Protein AF-A0A8D9P8H1-F1 (afdb_monomer_lite)

Radius of gyration: 20.65 Å; chains: 1; bounding box: 54×43×63 Å

Secondary structure (DSSP, 8-state):
-HHHHHHHHHHHHHHHHTTSTTTT--SS----TT-EEEEETTEEE----TT----EEEEEPSSSS--EEEEETTS-EEEE---SEEEEETTEEEEEETTTTEEEEEEEETTEEEEEEPPHHHHHHH-TTEEEEEGGGS-TTT-EEEE---SS-EEEEEE--SS---TTEEEE-SS-EEEE-SSTTEEEEEE-EEEEEEETT---SSS--EEEEE-

Foldseek 3Di:
DVVVVVVVVVVVVVVVVVCPVVPQDQPFDWQDQQQKWAADPFFIDSDDDPPDQGIWGWHQDPDDQRFIWTAGSVRHTQDTPSANTWGHDPRWIWGAHLFQLWIWTWTADPSDIDIDTDDPVRVCVSVVQEAEDEQVQQDPVPLEDEAEADDQKHKYRYHYPDPATQRQWAKDFDFWDWDDHPRRRIIITRGFGKIWTWRVPDDDPNTHIHIYRYD

pLDDT: mean 89.42, std 14.29, range [38.66, 98.5]

Sequence (215 aa):
MKKIFFSLLILFAVALTSSASELLNIPYKNIKEEDKIKLNNDVWTNKISRRDSDYFVKIVSDGTGSYSEFYNSDGTFAFTTGCQYEFLYKGDLIGYSNQDLKFYDFTYADGLLNRRELSVDEIASMFPDFKIIKISEFSTNTNSLKVKKEGHNFKIILLNDTDRNFYHYSFSSGNGKFENYPLTGLINITKKGMFQFSHFGDNTKNNPWFILLVR

Structure (mmCIF, N/CA/C/O backbone):
data_AF-A0A8D9P8H1-F1
#
_entry.id   AF-A0A8D9P8H1-F1
#
loop_
_atom_site.group_PDB
_atom_site.id
_atom_site.type_symbol
_atom_site.label_atom_id
_atom_site.label_alt_id
_atom_site.label_comp_id
_atom_site.label_asym_id
_atom_site.label_entity_id
_atom_site.label_seq_id
_atom_site.pdbx_PDB_ins_code
_atom_site.Cartn_x
_atom_site.Cartn_y
_atom_site.Cartn_z
_atom_site.occupancy
_atom_site.B_iso_or_equiv
_atom_site.auth_seq_id
_atom_site.auth_comp_id
_atom_site.auth_asym_id
_atom_site.auth_atom_id
_atom_site.pdbx_PDB_model_num
ATOM 1 N N . MET A 1 1 ? 30.641 -26.634 37.258 1.00 51.75 1 MET A N 1
ATOM 2 C CA . MET A 1 1 ? 29.257 -26.642 36.725 1.00 51.75 1 MET A CA 1
ATOM 3 C C . MET A 1 1 ? 28.599 -25.258 36.672 1.00 51.75 1 MET A C 1
ATOM 5 O O . MET A 1 1 ? 28.064 -24.927 35.627 1.00 51.75 1 MET A O 1
ATOM 9 N N . LYS A 1 2 ? 28.691 -24.399 37.706 1.00 51.22 2 LYS A N 1
ATOM 10 C CA . LYS A 1 2 ? 28.077 -23.046 37.686 1.00 51.22 2 LYS A CA 1
ATOM 11 C C . LYS A 1 2 ? 28.567 -22.109 36.560 1.00 51.22 2 LYS A C 1
ATOM 13 O O . LYS A 1 2 ? 27.780 -21.325 36.048 1.00 51.22 2 LYS A O 1
ATOM 18 N N . LYS A 1 3 ? 29.838 -22.213 36.143 1.00 51.41 3 LYS A N 1
ATOM 19 C CA . LYS A 1 3 ? 30.418 -21.356 35.087 1.00 51.41 3 LYS A CA 1
ATOM 20 C C . LYS A 1 3 ? 29.913 -21.681 33.671 1.00 51.4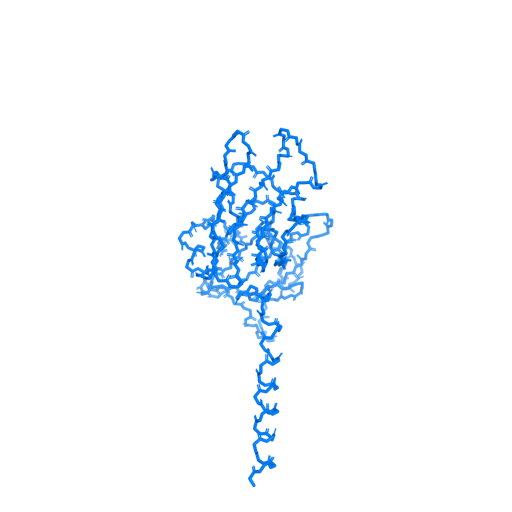1 3 LYS A C 1
ATOM 22 O O . LYS A 1 3 ? 29.784 -20.769 32.874 1.00 51.41 3 LYS A O 1
ATOM 27 N N . ILE A 1 4 ? 29.584 -22.948 33.395 1.00 60.22 4 ILE A N 1
ATOM 28 C CA . ILE A 1 4 ? 29.060 -23.396 32.087 1.00 60.22 4 ILE A CA 1
ATOM 29 C C . ILE A 1 4 ? 27.585 -22.997 31.931 1.00 60.22 4 ILE A C 1
ATOM 31 O O . ILE A 1 4 ? 27.136 -22.642 30.847 1.00 60.22 4 ILE A O 1
ATOM 35 N N . PHE A 1 5 ? 26.834 -23.002 33.035 1.00 55.72 5 PHE A N 1
ATOM 36 C CA . PHE A 1 5 ? 25.427 -22.604 33.034 1.00 55.72 5 PHE A CA 1
ATOM 37 C C . PHE A 1 5 ? 25.253 -21.102 32.753 1.00 55.72 5 PHE A C 1
ATOM 39 O O . PHE A 1 5 ? 24.354 -20.708 32.018 1.00 55.72 5 PHE A O 1
ATOM 46 N N . PHE A 1 6 ? 26.155 -20.265 33.282 1.00 54.69 6 PHE A N 1
ATOM 47 C CA . PHE A 1 6 ? 26.141 -18.821 33.030 1.00 54.69 6 PHE A CA 1
ATOM 48 C C . PHE A 1 6 ? 26.516 -18.463 31.587 1.00 54.69 6 PHE A C 1
ATOM 50 O O . PHE A 1 6 ? 25.912 -17.562 31.012 1.00 54.69 6 PHE A O 1
ATOM 57 N N . SER A 1 7 ? 27.461 -19.182 30.972 1.00 56.06 7 SER A N 1
ATOM 58 C CA . SER A 1 7 ? 27.815 -18.958 29.567 1.00 56.06 7 SER A CA 1
ATOM 59 C C . SER A 1 7 ? 26.716 -19.412 28.598 1.00 56.06 7 SER A C 1
ATOM 61 O O . SER A 1 7 ? 26.487 -18.730 27.602 1.00 56.06 7 SER A O 1
ATOM 63 N N . LEU A 1 8 ? 25.974 -20.486 28.908 1.00 57.12 8 LEU A N 1
ATOM 64 C CA . LEU A 1 8 ? 24.787 -20.876 28.131 1.00 57.12 8 LEU A CA 1
ATOM 65 C C . LEU A 1 8 ? 23.648 -19.847 28.231 1.00 57.12 8 LEU A C 1
ATOM 67 O O . LEU A 1 8 ? 22.990 -19.573 27.230 1.00 57.12 8 LEU A O 1
ATOM 71 N N . LEU A 1 9 ? 23.441 -19.248 29.409 1.00 56.94 9 LEU A N 1
ATOM 72 C CA . LEU A 1 9 ? 22.402 -18.232 29.619 1.00 56.94 9 LEU A CA 1
ATOM 73 C C . LEU A 1 9 ? 22.678 -16.947 28.815 1.00 56.94 9 LEU A C 1
ATOM 75 O O . LEU A 1 9 ? 21.756 -16.347 28.268 1.00 56.94 9 LEU A O 1
ATOM 79 N N . ILE A 1 10 ? 23.950 -16.550 28.703 1.00 59.09 10 ILE A N 1
ATOM 80 C CA . ILE A 1 10 ? 24.364 -15.374 27.924 1.00 59.09 10 ILE A CA 1
ATOM 81 C C . ILE A 1 10 ? 24.215 -15.637 26.419 1.00 59.09 10 ILE A C 1
ATOM 83 O O . ILE A 1 10 ? 23.704 -14.778 25.707 1.00 59.09 10 ILE A O 1
ATOM 87 N N . LEU A 1 11 ? 24.570 -16.831 25.927 1.00 54.00 11 LEU A N 1
ATOM 88 C CA . LEU A 1 11 ? 24.353 -17.199 24.519 1.00 54.00 11 LEU A CA 1
ATOM 89 C C . LEU A 1 11 ? 22.863 -17.217 24.136 1.00 54.00 11 LEU A C 1
ATOM 91 O O . LEU A 1 11 ? 22.512 -16.768 23.046 1.00 54.00 11 LEU A O 1
ATOM 95 N N . PHE A 1 12 ? 21.981 -17.658 25.040 1.00 52.44 12 PHE A N 1
ATOM 96 C CA . PHE A 1 12 ? 20.530 -17.602 24.825 1.00 52.44 12 PHE A CA 1
ATOM 97 C C . PHE A 1 12 ? 19.992 -16.162 24.819 1.00 52.44 12 PHE A C 1
ATOM 99 O O . PHE A 1 12 ? 19.113 -15.835 24.026 1.00 52.44 12 PHE A O 1
ATOM 106 N N . ALA A 1 13 ? 20.540 -15.281 25.663 1.00 53.75 13 ALA A N 1
ATOM 107 C CA . ALA A 1 13 ? 20.158 -13.871 25.693 1.00 53.75 13 ALA A CA 1
ATOM 108 C C . ALA A 1 13 ? 20.580 -13.124 24.415 1.00 53.75 13 ALA A C 1
ATOM 110 O O . ALA A 1 13 ? 19.810 -12.318 23.900 1.00 53.75 13 ALA A O 1
ATOM 111 N N . VAL A 1 14 ? 21.758 -13.429 23.858 1.00 51.12 14 VAL A N 1
ATOM 112 C CA . VAL A 1 14 ? 22.229 -12.813 22.604 1.00 51.12 14 VAL A CA 1
ATOM 113 C C . VAL A 1 14 ? 21.415 -13.307 21.397 1.00 51.12 14 VAL A C 1
ATOM 115 O O . VAL A 1 14 ? 21.076 -12.502 20.530 1.00 51.12 14 VAL A O 1
ATOM 118 N N . ALA A 1 15 ? 20.996 -14.578 21.380 1.00 47.75 15 ALA A N 1
ATOM 119 C CA . ALA A 1 15 ? 20.121 -15.121 20.333 1.00 47.75 15 ALA A CA 1
ATOM 120 C C . ALA A 1 15 ? 18.699 -14.520 20.336 1.00 47.75 15 ALA A C 1
ATOM 122 O O . ALA A 1 15 ? 18.064 -14.454 19.289 1.00 47.75 15 ALA A O 1
ATOM 123 N N . LEU A 1 16 ? 18.202 -14.042 21.484 1.00 45.47 16 LEU A N 1
ATOM 124 C CA . LEU A 1 16 ? 16.895 -13.374 21.583 1.00 45.47 16 LEU A CA 1
ATOM 125 C C . LEU A 1 16 ? 16.940 -11.892 21.174 1.00 45.47 16 LEU A C 1
ATOM 127 O O . LEU A 1 16 ? 15.913 -11.323 20.809 1.00 45.47 16 LEU A O 1
ATOM 131 N N . THR A 1 17 ? 18.113 -11.250 21.215 1.00 46.38 17 THR A N 1
ATOM 132 C CA . THR A 1 17 ? 18.247 -9.831 20.837 1.00 46.38 17 THR A CA 1
ATOM 133 C C . THR A 1 17 ? 18.323 -9.585 19.330 1.00 46.38 17 THR A C 1
ATOM 135 O O . THR A 1 17 ? 18.023 -8.474 18.896 1.00 46.38 17 THR A O 1
ATOM 138 N N . SER A 1 18 ? 18.653 -10.594 18.512 1.00 38.66 18 SER A N 1
ATOM 139 C CA . SER A 1 18 ? 18.679 -10.433 17.049 1.00 38.66 18 SER A CA 1
ATOM 140 C C . SER A 1 18 ? 17.287 -10.451 16.408 1.00 38.66 18 SER A C 1
ATOM 142 O O . SER A 1 18 ? 17.150 -10.036 15.265 1.00 38.66 18 SER A O 1
ATOM 144 N N . SER A 1 19 ? 16.250 -10.880 17.135 1.00 49.03 19 SER A N 1
ATOM 145 C CA . SER A 1 19 ? 14.866 -10.960 16.638 1.00 49.03 19 SER A CA 1
ATOM 146 C C . SER A 1 19 ? 14.060 -9.670 16.857 1.00 49.03 19 SER A C 1
ATOM 148 O O . SER A 1 19 ? 12.937 -9.548 16.375 1.00 49.03 19 SER A O 1
ATOM 150 N N . ALA A 1 20 ? 14.598 -8.694 17.600 1.00 43.06 20 ALA A N 1
ATOM 151 C CA . ALA A 1 20 ? 13.874 -7.466 17.933 1.00 43.06 20 ALA A CA 1
ATOM 152 C C . ALA A 1 20 ? 13.783 -6.478 16.754 1.00 43.06 20 ALA A C 1
ATOM 154 O O . ALA A 1 20 ? 12.804 -5.742 16.658 1.00 43.06 20 ALA A O 1
ATOM 155 N N . SER A 1 21 ? 14.756 -6.475 15.832 1.00 44.31 21 SER A N 1
ATOM 156 C CA . SER A 1 21 ? 14.716 -5.621 14.631 1.00 44.31 21 SER A CA 1
ATOM 157 C C . SER A 1 21 ? 13.806 -6.166 13.522 1.00 44.31 21 SER A C 1
ATOM 159 O O . SER A 1 21 ? 13.500 -5.441 12.578 1.00 44.31 21 SER A O 1
ATOM 161 N N . GLU A 1 22 ? 13.340 -7.413 13.635 1.00 48.69 22 GLU A N 1
ATOM 162 C CA . GLU A 1 22 ? 12.425 -8.041 12.671 1.00 48.69 22 GLU A CA 1
ATOM 163 C C . GLU A 1 22 ? 10.946 -7.743 12.961 1.00 48.69 22 GLU A C 1
ATOM 165 O O . GLU A 1 22 ? 10.092 -7.959 12.103 1.00 48.69 22 GLU A O 1
ATOM 170 N N . LEU A 1 23 ? 10.620 -7.210 14.146 1.00 50.09 23 LEU A N 1
ATOM 171 C CA . LEU A 1 23 ? 9.233 -7.042 14.602 1.00 50.09 23 LEU A CA 1
ATOM 172 C C . LEU A 1 23 ? 8.409 -6.057 13.753 1.00 50.09 23 LEU A C 1
ATOM 174 O O . LEU A 1 23 ? 7.187 -6.205 13.662 1.00 50.09 23 LEU A O 1
ATOM 178 N N . LEU A 1 24 ? 9.074 -5.100 13.096 1.00 61.72 24 LEU A N 1
ATOM 179 C CA . LEU A 1 24 ? 8.444 -4.055 12.279 1.00 61.72 24 LEU A CA 1
ATOM 180 C C . LEU A 1 24 ? 8.794 -4.104 10.797 1.00 61.72 24 LEU A C 1
ATOM 182 O O . LEU A 1 24 ? 8.559 -3.140 10.068 1.00 61.72 24 LEU A O 1
ATOM 186 N N . ASN A 1 25 ? 9.288 -5.245 10.326 1.00 65.06 25 ASN A N 1
ATOM 187 C CA . ASN A 1 25 ? 9.421 -5.457 8.898 1.00 65.06 25 ASN A CA 1
ATOM 188 C C . ASN A 1 25 ? 8.143 -6.075 8.339 1.00 65.06 25 ASN A C 1
ATOM 190 O O . ASN A 1 25 ? 7.619 -7.076 8.829 1.00 65.06 25 ASN A O 1
ATOM 194 N N . ILE A 1 26 ? 7.652 -5.459 7.271 1.00 78.56 26 ILE A N 1
ATOM 195 C CA . ILE A 1 26 ? 6.802 -6.150 6.309 1.00 78.56 26 ILE A CA 1
ATOM 196 C C . ILE A 1 26 ? 7.627 -7.338 5.793 1.00 78.56 26 ILE A C 1
ATOM 198 O O . ILE A 1 26 ? 8.830 -7.173 5.578 1.00 78.56 26 ILE A O 1
ATOM 202 N N . PRO A 1 27 ? 7.034 -8.532 5.609 1.00 82.31 27 PRO A N 1
ATOM 203 C CA . PRO A 1 27 ? 7.777 -9.736 5.214 1.00 82.31 27 PRO A CA 1
ATOM 204 C C . PRO A 1 27 ? 8.488 -9.609 3.857 1.00 82.31 27 PRO A C 1
ATOM 206 O O . PRO A 1 27 ? 9.293 -10.464 3.493 1.00 82.31 27 PRO A O 1
ATOM 209 N N . TYR A 1 28 ? 8.209 -8.539 3.114 1.00 87.50 28 TYR A N 1
ATOM 210 C CA . TYR A 1 28 ? 8.757 -8.267 1.801 1.00 87.50 28 TYR A CA 1
ATOM 211 C C . TYR A 1 28 ? 9.730 -7.098 1.849 1.00 87.50 28 TYR A C 1
ATOM 213 O O . TYR A 1 28 ? 9.500 -6.087 2.510 1.00 87.50 28 TYR A O 1
ATOM 221 N N . LYS A 1 29 ? 10.849 -7.244 1.140 1.00 90.56 29 LYS A N 1
ATOM 222 C CA . LYS A 1 29 ? 11.861 -6.196 1.037 1.00 90.56 29 LYS A CA 1
ATOM 223 C C . LYS A 1 29 ? 11.395 -5.144 0.029 1.00 90.56 29 LYS A C 1
ATOM 225 O O . LYS A 1 29 ? 11.198 -5.476 -1.136 1.00 90.56 29 LYS A O 1
ATOM 230 N N . ASN A 1 30 ? 11.295 -3.894 0.481 1.00 93.25 30 ASN A N 1
ATOM 231 C CA . ASN A 1 30 ? 11.013 -2.749 -0.385 1.00 93.25 30 ASN A CA 1
ATOM 232 C C . ASN A 1 30 ? 12.073 -2.611 -1.490 1.00 93.25 30 ASN A C 1
ATOM 234 O O . ASN A 1 30 ? 13.267 -2.745 -1.202 1.00 93.25 30 ASN A O 1
ATOM 238 N N . ILE A 1 31 ? 11.634 -2.265 -2.697 1.00 95.50 31 ILE A N 1
ATOM 239 C CA . ILE A 1 31 ? 12.468 -1.709 -3.763 1.00 95.50 31 ILE A CA 1
ATOM 240 C C . ILE A 1 31 ? 12.704 -0.239 -3.409 1.00 95.50 31 ILE A C 1
ATOM 242 O O . ILE A 1 31 ? 11.769 0.562 -3.354 1.00 95.50 31 ILE A O 1
ATOM 246 N N . LYS A 1 32 ? 13.944 0.110 -3.083 1.00 93.88 32 LYS A N 1
ATOM 247 C CA . LYS A 1 32 ? 14.325 1.447 -2.617 1.00 93.88 32 LYS A CA 1
ATOM 248 C C . LYS A 1 32 ? 14.684 2.373 -3.778 1.00 93.88 32 LYS A C 1
ATOM 250 O O . LYS A 1 32 ? 14.773 1.947 -4.922 1.00 93.88 32 LYS A O 1
ATOM 255 N N . GLU A 1 33 ? 14.889 3.642 -3.450 1.00 95.12 33 GLU A N 1
ATOM 256 C CA . GLU A 1 33 ? 15.523 4.609 -4.348 1.00 95.12 33 GLU A CA 1
ATOM 257 C C . GLU A 1 33 ? 16.806 4.026 -4.950 1.00 95.12 33 GLU A C 1
ATOM 259 O O . GLU A 1 33 ? 17.577 3.388 -4.229 1.00 95.12 33 GLU A O 1
ATOM 264 N N . GLU A 1 34 ? 17.000 4.212 -6.256 1.00 96.00 34 GLU A N 1
ATOM 265 C CA . GLU A 1 34 ? 18.121 3.695 -7.055 1.00 96.00 34 GLU A CA 1
ATOM 266 C C . GLU A 1 34 ? 18.226 2.157 -7.148 1.00 96.00 34 GLU A C 1
ATOM 268 O O . GLU A 1 34 ? 19.103 1.641 -7.856 1.00 96.00 34 GLU A O 1
ATOM 273 N N . ASP A 1 35 ? 17.334 1.393 -6.497 1.00 97.19 35 ASP A N 1
ATOM 274 C CA . ASP A 1 35 ? 17.286 -0.054 -6.691 1.00 97.19 35 ASP A CA 1
ATOM 275 C C . ASP A 1 35 ? 16.891 -0.370 -8.135 1.00 97.19 35 ASP A C 1
ATOM 277 O O . ASP A 1 35 ? 16.097 0.315 -8.787 1.00 97.19 35 ASP A O 1
ATOM 281 N N . LYS A 1 36 ? 17.454 -1.472 -8.624 1.00 97.25 36 LYS A N 1
ATOM 282 C CA . LYS A 1 36 ? 17.280 -1.915 -9.997 1.00 97.25 36 LYS A CA 1
ATOM 283 C C . LYS A 1 36 ? 16.398 -3.156 -10.053 1.00 97.25 36 LYS A C 1
ATOM 285 O O . LYS A 1 36 ? 16.590 -4.096 -9.275 1.00 97.25 36 LYS A O 1
ATOM 290 N N . ILE A 1 37 ? 15.484 -3.189 -11.015 1.00 97.31 37 ILE A N 1
ATOM 291 C CA . ILE A 1 37 ? 14.659 -4.359 -11.335 1.00 97.31 37 ILE A CA 1
ATOM 292 C C . ILE A 1 37 ? 14.667 -4.619 -12.835 1.00 97.31 37 ILE A C 1
ATOM 294 O O . ILE A 1 37 ? 14.913 -3.720 -13.625 1.00 97.31 37 ILE A O 1
ATOM 298 N N . LYS A 1 38 ? 14.394 -5.848 -13.247 1.00 96.06 38 LYS A N 1
ATOM 299 C CA . LYS A 1 38 ? 14.196 -6.198 -14.652 1.00 96.06 38 LYS A CA 1
ATOM 300 C C . LYS A 1 38 ? 13.092 -7.230 -14.789 1.00 96.06 38 LYS A C 1
ATOM 302 O O . LYS A 1 38 ? 12.832 -7.981 -13.846 1.00 96.06 38 LYS A O 1
ATOM 307 N N . LEU A 1 39 ? 12.497 -7.283 -15.971 1.00 94.81 39 LEU A N 1
ATOM 308 C CA . LEU A 1 39 ? 11.557 -8.322 -16.361 1.00 94.81 39 LEU A CA 1
ATOM 309 C C . LEU A 1 39 ? 12.293 -9.354 -17.222 1.00 94.81 39 LEU A C 1
ATOM 311 O O . LEU A 1 39 ? 13.029 -8.993 -18.134 1.00 94.81 39 LEU A O 1
ATOM 315 N N . ASN A 1 40 ? 12.138 -10.641 -16.923 1.00 91.44 40 ASN A N 1
ATOM 316 C CA . ASN A 1 40 ? 12.727 -11.724 -17.706 1.00 91.44 40 ASN A CA 1
ATOM 317 C C . ASN A 1 40 ? 11.687 -12.826 -17.909 1.00 91.44 40 ASN A C 1
ATOM 319 O O . ASN A 1 40 ? 11.354 -13.510 -16.945 1.00 91.44 40 ASN A O 1
ATOM 323 N N . ASN A 1 41 ? 11.202 -13.001 -19.142 1.00 89.69 41 ASN A N 1
ATOM 324 C CA . ASN A 1 41 ? 10.118 -13.936 -19.477 1.00 89.69 41 ASN A CA 1
ATOM 325 C C . ASN A 1 41 ? 8.918 -13.783 -18.526 1.00 89.69 41 ASN A C 1
ATOM 327 O O . ASN A 1 41 ? 8.548 -14.733 -17.841 1.00 89.69 41 ASN A O 1
ATOM 331 N N . ASP A 1 42 ? 8.394 -12.559 -18.426 1.00 90.38 42 ASP A N 1
ATOM 332 C CA . ASP A 1 42 ? 7.275 -12.180 -17.549 1.00 90.38 42 ASP A CA 1
ATOM 333 C C . ASP A 1 42 ? 7.523 -12.355 -16.040 1.00 90.38 42 ASP A C 1
ATOM 335 O O . ASP A 1 42 ? 6.601 -12.259 -15.237 1.00 90.38 42 ASP A O 1
ATOM 339 N N . VAL A 1 43 ? 8.779 -12.557 -15.628 1.00 95.31 43 VAL A N 1
ATOM 340 C CA . VAL A 1 43 ? 9.171 -12.655 -14.217 1.00 95.31 43 VAL A CA 1
ATOM 341 C C . VAL A 1 43 ? 9.999 -11.442 -13.814 1.00 95.31 43 VAL A C 1
ATOM 343 O O . VAL A 1 43 ? 11.118 -11.238 -14.296 1.00 95.31 43 VAL A O 1
ATOM 346 N N . TRP A 1 44 ? 9.482 -10.655 -12.876 1.00 97.00 44 TRP A N 1
ATOM 347 C CA . TRP A 1 44 ? 10.199 -9.555 -12.250 1.00 97.00 44 TRP A CA 1
ATOM 348 C C . TRP A 1 44 ? 11.302 -10.061 -11.321 1.00 97.00 44 TRP A C 1
ATOM 350 O O . TRP A 1 44 ? 11.123 -10.961 -10.494 1.00 97.00 44 TRP A O 1
ATOM 360 N N . THR A 1 45 ? 12.480 -9.450 -11.421 1.00 95.88 45 THR A N 1
ATOM 361 C CA . THR A 1 45 ? 13.626 -9.778 -10.575 1.00 95.88 45 THR A CA 1
ATOM 362 C C . THR A 1 45 ? 14.508 -8.566 -10.306 1.00 95.88 45 THR A C 1
ATOM 364 O O . THR A 1 45 ? 14.654 -7.682 -11.139 1.00 95.88 45 THR A O 1
ATOM 367 N N . ASN A 1 46 ? 15.164 -8.554 -9.149 1.00 94.81 46 ASN A N 1
ATOM 368 C CA . ASN A 1 46 ? 16.230 -7.608 -8.807 1.00 94.81 46 ASN A CA 1
ATOM 369 C C . ASN A 1 46 ? 17.635 -8.218 -8.983 1.00 94.81 46 ASN A C 1
ATOM 371 O O . ASN A 1 46 ? 18.640 -7.635 -8.578 1.00 94.81 46 ASN A O 1
ATOM 375 N N . LYS A 1 47 ? 17.728 -9.421 -9.567 1.00 93.75 47 LYS A N 1
ATOM 376 C CA . LYS A 1 47 ? 19.003 -10.077 -9.872 1.00 93.75 47 LYS A CA 1
ATOM 377 C C . LYS A 1 47 ? 19.559 -9.532 -11.181 1.00 93.75 47 LYS A C 1
ATOM 379 O O . LYS A 1 47 ? 19.228 -10.031 -12.256 1.00 93.75 47 LYS A O 1
ATOM 384 N N . ILE A 1 48 ? 20.411 -8.520 -11.069 1.00 92.44 48 ILE A N 1
ATOM 385 C CA . ILE A 1 48 ? 20.969 -7.806 -12.218 1.00 92.44 48 ILE A CA 1
ATOM 386 C C . ILE A 1 48 ? 22.479 -8.025 -12.287 1.00 92.44 48 ILE A C 1
ATOM 388 O O . ILE A 1 48 ? 23.217 -7.800 -11.328 1.00 92.44 48 ILE A O 1
ATOM 392 N N . SER A 1 49 ? 22.931 -8.510 -13.439 1.00 90.69 49 SER A N 1
ATOM 393 C CA . SER A 1 49 ? 24.337 -8.688 -13.784 1.00 90.69 49 SER A CA 1
ATOM 394 C C . SER A 1 49 ? 24.939 -7.372 -14.265 1.00 90.69 49 SER A C 1
ATOM 396 O O . SER A 1 49 ? 24.261 -6.539 -14.855 1.00 90.69 49 SER A O 1
ATOM 398 N N . ARG A 1 50 ? 26.259 -7.212 -14.123 1.00 87.06 50 ARG A N 1
ATOM 399 C CA . ARG A 1 50 ? 26.989 -6.054 -14.675 1.00 87.06 50 ARG A CA 1
ATOM 400 C C . ARG A 1 50 ? 26.871 -5.911 -16.196 1.00 87.06 50 ARG A C 1
ATOM 402 O O . ARG A 1 50 ? 27.178 -4.846 -16.712 1.00 87.06 50 ARG A O 1
ATOM 409 N N . ARG A 1 51 ? 26.518 -6.989 -16.904 1.00 89.62 51 ARG A N 1
ATOM 410 C CA . ARG A 1 51 ? 26.354 -6.993 -18.367 1.00 89.62 51 ARG A CA 1
ATOM 411 C C . ARG A 1 51 ? 24.915 -6.742 -18.808 1.00 89.62 51 ARG A C 1
ATOM 413 O O . ARG A 1 51 ? 24.688 -6.617 -20.004 1.00 89.62 51 ARG A O 1
ATOM 420 N N . ASP A 1 52 ? 23.966 -6.731 -17.875 1.00 91.50 52 ASP A N 1
ATOM 421 C CA . ASP A 1 52 ? 22.577 -6.461 -18.214 1.00 91.50 52 ASP A CA 1
ATOM 422 C C . ASP A 1 52 ? 22.460 -4.984 -18.600 1.00 91.50 52 ASP A C 1
ATOM 424 O O . ASP A 1 52 ? 22.883 -4.108 -17.847 1.00 91.50 52 ASP A O 1
ATOM 428 N N . SER A 1 53 ? 21.896 -4.720 -19.774 1.00 89.62 53 SER A N 1
ATOM 429 C CA . SER A 1 53 ? 21.513 -3.378 -20.225 1.00 89.62 53 SER A CA 1
ATOM 430 C C . SER A 1 53 ? 20.003 -3.158 -20.159 1.00 89.62 53 SER A C 1
ATOM 432 O O . SER A 1 53 ? 19.558 -2.022 -20.241 1.00 89.62 53 SER A O 1
ATOM 434 N N . ASP A 1 54 ? 19.224 -4.226 -19.998 1.00 92.44 54 ASP A N 1
ATOM 435 C CA . ASP A 1 54 ? 17.767 -4.185 -19.912 1.00 92.44 54 ASP A CA 1
ATOM 436 C C . ASP A 1 54 ? 17.335 -4.314 -18.446 1.00 92.44 54 ASP A C 1
ATOM 438 O O . ASP A 1 54 ? 17.249 -5.409 -17.878 1.00 92.44 54 ASP A O 1
ATOM 442 N N . TYR A 1 55 ? 17.214 -3.163 -17.793 1.00 96.31 55 TYR A N 1
ATOM 443 C CA . TYR A 1 55 ? 16.723 -3.025 -16.430 1.00 96.31 55 TYR A CA 1
ATOM 444 C C . TYR A 1 55 ? 16.143 -1.629 -16.229 1.00 96.31 55 TYR A C 1
ATOM 446 O O . TYR A 1 55 ? 16.520 -0.672 -16.908 1.00 96.31 55 TYR A O 1
ATOM 454 N N . PHE A 1 56 ? 15.285 -1.523 -15.226 1.00 97.44 56 PHE A N 1
ATOM 455 C CA . PHE A 1 56 ? 14.730 -0.281 -14.733 1.00 97.44 56 PHE A CA 1
ATOM 456 C C . PHE A 1 56 ? 15.400 0.123 -13.424 1.00 97.44 56 PHE A C 1
ATOM 458 O O . PHE A 1 56 ? 15.739 -0.728 -12.597 1.00 97.44 56 PHE A O 1
ATOM 465 N N . VAL A 1 57 ? 15.567 1.424 -13.226 1.00 97.81 57 VAL A N 1
ATOM 466 C CA . VAL A 1 57 ? 16.028 2.044 -11.984 1.00 97.81 57 VAL A CA 1
ATOM 467 C C . VAL A 1 57 ? 14.847 2.765 -11.357 1.00 97.81 57 VAL A C 1
ATOM 469 O O . VAL A 1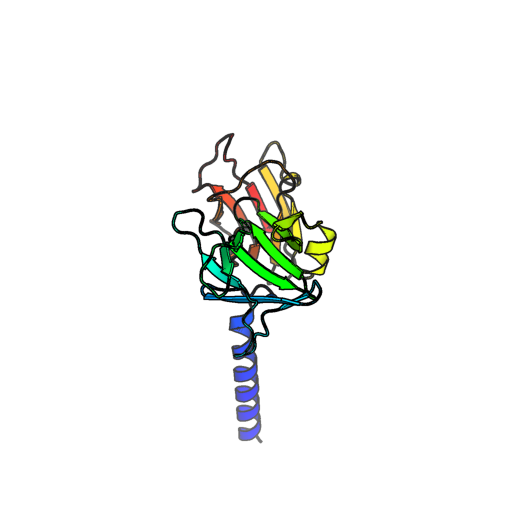 57 ? 14.195 3.564 -12.030 1.00 97.81 57 VAL A O 1
ATOM 472 N N . LYS A 1 58 ? 14.568 2.478 -10.085 1.00 97.75 58 LYS A N 1
ATOM 473 C CA . LYS A 1 58 ? 13.549 3.203 -9.330 1.00 97.75 58 LYS A CA 1
ATOM 474 C C . LYS A 1 58 ? 14.062 4.586 -8.937 1.00 97.75 58 LYS A C 1
ATOM 476 O O . LYS A 1 58 ? 15.149 4.694 -8.375 1.00 97.75 58 LYS A O 1
ATOM 481 N N . ILE A 1 59 ? 13.232 5.594 -9.162 1.00 96.75 59 ILE A N 1
ATOM 482 C CA . ILE A 1 59 ? 13.380 6.962 -8.673 1.00 96.75 59 ILE A CA 1
ATOM 483 C C . ILE A 1 59 ? 12.069 7.357 -7.990 1.00 96.75 59 ILE A C 1
ATOM 485 O O . ILE A 1 59 ? 10.986 7.038 -8.480 1.00 96.75 59 ILE A O 1
ATOM 489 N N . VAL A 1 60 ? 12.133 8.016 -6.843 1.00 94.25 60 VAL A N 1
ATOM 490 C CA . VAL A 1 60 ? 10.959 8.547 -6.148 1.00 94.25 60 VAL A CA 1
ATOM 491 C C . VAL A 1 60 ? 10.659 9.935 -6.699 1.00 94.25 60 VAL A C 1
ATOM 493 O O . VAL A 1 60 ? 11.511 10.817 -6.677 1.00 94.25 60 VAL A O 1
ATOM 496 N N . SER A 1 61 ? 9.426 10.127 -7.172 1.00 91.69 61 SER A N 1
ATOM 497 C CA . SER A 1 61 ? 8.954 11.384 -7.750 1.00 91.69 61 SER A CA 1
ATOM 498 C C . SER A 1 61 ? 9.166 12.556 -6.789 1.00 91.69 61 SER A C 1
ATOM 500 O O . SER A 1 61 ? 8.797 12.465 -5.608 1.00 91.69 61 SER A O 1
ATOM 502 N N . ASP A 1 62 ? 9.622 13.688 -7.313 1.00 82.94 62 ASP A N 1
ATOM 503 C CA . ASP A 1 62 ? 9.680 14.937 -6.560 1.00 82.94 62 ASP A CA 1
ATOM 504 C C . ASP A 1 62 ? 8.275 15.412 -6.132 1.00 82.94 62 ASP A C 1
ATOM 506 O O . ASP A 1 62 ? 7.272 15.224 -6.825 1.00 82.94 62 ASP A O 1
ATOM 510 N N . GLY A 1 63 ? 8.188 16.071 -4.973 1.00 76.75 63 GLY A N 1
ATOM 511 C CA . GLY A 1 63 ? 6.941 16.633 -4.442 1.00 76.75 63 GLY A CA 1
ATOM 512 C C . GLY A 1 63 ? 6.259 15.779 -3.367 1.00 76.75 63 GLY A C 1
ATOM 513 O O . GLY A 1 63 ? 6.845 14.873 -2.780 1.00 76.75 63 GLY A O 1
ATOM 514 N N . THR A 1 64 ? 5.005 16.111 -3.047 1.00 67.44 64 THR A N 1
ATOM 515 C CA . THR A 1 64 ? 4.309 15.604 -1.847 1.00 67.44 64 THR A CA 1
ATOM 516 C C . THR A 1 64 ? 3.677 14.217 -2.013 1.00 67.44 64 THR A C 1
ATOM 518 O O . THR A 1 64 ? 3.151 13.667 -1.044 1.00 67.44 64 THR A O 1
ATOM 521 N N . GLY A 1 65 ? 3.663 13.666 -3.231 1.00 71.88 65 GLY A N 1
ATOM 522 C CA . GLY A 1 65 ? 3.103 12.341 -3.528 1.00 71.88 65 GLY A CA 1
ATOM 523 C C . GLY A 1 65 ? 4.095 11.191 -3.329 1.00 71.88 65 GLY A C 1
ATOM 524 O O . GLY A 1 65 ? 3.667 10.086 -2.986 1.00 71.88 65 GLY A O 1
ATOM 525 N N . SER A 1 66 ? 5.393 11.469 -3.524 1.00 85.75 66 SER A N 1
ATOM 526 C CA . SER A 1 66 ? 6.529 10.546 -3.355 1.00 85.75 66 SER A CA 1
ATOM 527 C C . SER A 1 66 ? 6.273 9.137 -3.911 1.00 85.75 66 SER A C 1
ATOM 529 O O . SER A 1 66 ? 6.560 8.142 -3.244 1.00 85.75 66 SER A O 1
ATOM 531 N N . TYR A 1 67 ? 5.670 9.050 -5.100 1.00 91.75 67 TYR A N 1
ATOM 532 C CA . TYR A 1 67 ? 5.390 7.778 -5.762 1.00 91.75 67 TYR A CA 1
ATOM 533 C C . TYR A 1 67 ? 6.590 7.324 -6.596 1.00 91.75 67 TYR A C 1
ATOM 535 O O . TYR A 1 67 ? 7.477 8.111 -6.913 1.00 91.75 67 TYR A O 1
ATOM 543 N N . SER A 1 68 ? 6.626 6.046 -6.955 1.00 95.38 68 SER A N 1
ATOM 544 C CA . SER A 1 68 ? 7.744 5.481 -7.705 1.00 95.38 68 SER A CA 1
ATOM 545 C C . SER A 1 68 ? 7.609 5.705 -9.208 1.00 95.38 68 SER A C 1
ATOM 547 O O . SER A 1 68 ? 6.579 5.419 -9.831 1.00 95.38 68 SER A O 1
ATOM 549 N N . GLU A 1 69 ? 8.703 6.150 -9.799 1.00 96.62 69 GLU A N 1
ATOM 550 C CA . GLU A 1 69 ? 8.968 6.195 -11.227 1.00 96.62 69 GLU A CA 1
ATOM 551 C C . GLU A 1 69 ? 10.093 5.214 -11.550 1.00 96.62 69 GLU A C 1
ATOM 553 O O . GLU A 1 69 ? 10.994 4.972 -10.747 1.00 96.62 69 GLU A O 1
ATOM 558 N N . PHE A 1 70 ? 10.031 4.618 -12.730 1.00 97.25 70 PHE A N 1
ATOM 559 C CA . PHE A 1 70 ? 11.001 3.650 -13.203 1.00 97.25 70 PHE A CA 1
ATOM 560 C C . PHE A 1 70 ? 11.558 4.137 -14.531 1.00 97.25 70 PHE A C 1
ATOM 562 O O . PHE A 1 70 ? 10.815 4.406 -15.477 1.00 97.25 70 PHE A O 1
ATOM 569 N N . TYR A 1 71 ? 12.878 4.254 -14.581 1.00 97.50 71 TYR A N 1
ATOM 570 C CA . TYR A 1 71 ? 13.626 4.735 -15.735 1.00 97.50 71 TYR A CA 1
ATOM 571 C C . TYR A 1 71 ? 14.420 3.586 -16.337 1.00 97.50 71 TYR A C 1
ATOM 573 O O . TYR A 1 71 ? 14.959 2.759 -15.604 1.00 97.50 71 TYR A O 1
ATOM 581 N N . ASN A 1 72 ? 14.516 3.534 -17.661 1.00 96.44 72 ASN A N 1
ATOM 582 C CA . ASN A 1 72 ? 15.408 2.614 -18.355 1.00 96.44 72 ASN A CA 1
ATOM 583 C C . ASN A 1 72 ? 16.867 2.859 -17.938 1.00 96.44 72 ASN A C 1
ATOM 585 O O . ASN A 1 72 ? 17.229 3.917 -17.418 1.00 96.44 72 ASN A O 1
ATOM 589 N N . SER A 1 73 ? 17.735 1.887 -18.207 1.00 94.81 73 SER A N 1
ATOM 590 C CA . SER A 1 73 ? 19.165 1.972 -17.886 1.00 94.81 73 SER A CA 1
ATOM 591 C C . SER A 1 73 ? 19.899 3.148 -18.552 1.00 94.81 73 SER A C 1
ATOM 593 O O . SER A 1 73 ? 20.951 3.559 -18.062 1.00 94.81 73 SER A O 1
ATOM 595 N N . ASP A 1 74 ? 19.348 3.697 -19.638 1.00 94.81 74 ASP A N 1
ATOM 596 C CA . ASP A 1 74 ? 19.844 4.885 -20.339 1.00 94.81 74 ASP A CA 1
ATOM 597 C C . ASP A 1 74 ? 19.325 6.215 -19.756 1.00 94.81 74 ASP A C 1
ATOM 599 O O . ASP A 1 74 ? 19.696 7.286 -20.235 1.00 94.81 74 ASP A O 1
ATOM 603 N N . GLY A 1 75 ? 18.497 6.157 -18.708 1.00 95.38 75 GLY A N 1
ATOM 604 C CA . GLY A 1 75 ? 17.922 7.315 -18.028 1.00 95.38 75 GLY A CA 1
ATOM 605 C C . GLY A 1 75 ? 16.630 7.844 -18.652 1.00 95.38 75 GLY A C 1
ATOM 606 O O . GLY A 1 75 ? 16.117 8.861 -18.190 1.00 95.38 75 GLY A O 1
ATOM 607 N N . THR A 1 76 ? 16.076 7.192 -19.678 1.00 96.00 76 THR A N 1
ATOM 608 C CA . THR A 1 76 ? 14.762 7.564 -20.221 1.00 96.00 76 THR A CA 1
ATOM 609 C C . THR A 1 76 ? 13.632 7.056 -19.326 1.00 96.00 76 THR A C 1
ATOM 611 O O . THR A 1 76 ? 13.704 5.958 -18.778 1.00 96.00 76 THR A O 1
ATOM 614 N N . PHE A 1 77 ? 12.575 7.853 -19.152 1.00 95.69 77 PHE A N 1
ATOM 615 C CA . PHE A 1 77 ? 11.401 7.437 -18.378 1.00 95.69 77 PHE A CA 1
ATOM 616 C C . PHE A 1 77 ? 10.735 6.218 -19.029 1.00 95.69 77 PHE A C 1
ATOM 618 O O . PHE A 1 77 ? 10.470 6.238 -20.231 1.00 95.69 77 PHE A O 1
ATOM 625 N N . ALA A 1 78 ? 10.448 5.181 -18.237 1.00 95.81 78 ALA A N 1
ATOM 626 C CA . ALA A 1 78 ? 9.746 3.989 -18.703 1.00 95.81 78 ALA A CA 1
ATOM 627 C C . ALA A 1 78 ? 8.289 3.986 -18.225 1.00 95.81 78 ALA A C 1
ATOM 629 O O . ALA A 1 78 ? 7.368 4.012 -19.038 1.00 95.81 78 ALA A O 1
ATOM 630 N N . PHE A 1 79 ? 8.067 3.965 -16.909 1.00 96.25 79 PHE A N 1
ATOM 631 C CA . PHE A 1 79 ? 6.723 3.898 -16.336 1.00 96.25 79 PHE A CA 1
ATOM 632 C C . PHE A 1 79 ? 6.672 4.394 -14.890 1.00 96.25 79 PHE A C 1
ATOM 634 O O . PHE A 1 79 ? 7.688 4.575 -14.226 1.00 96.25 79 PHE A O 1
ATOM 641 N N . THR A 1 80 ? 5.458 4.562 -14.368 1.00 95.75 80 THR A N 1
ATOM 642 C CA . THR A 1 80 ? 5.199 4.820 -12.948 1.00 95.75 80 THR A CA 1
ATOM 643 C C . THR A 1 80 ? 4.189 3.814 -12.406 1.00 95.75 80 THR A C 1
ATOM 645 O O . THR A 1 80 ? 3.263 3.410 -13.110 1.00 95.75 80 THR A O 1
ATOM 648 N N . THR A 1 81 ? 4.353 3.412 -11.147 1.00 95.88 81 THR A N 1
ATOM 649 C CA . THR A 1 81 ? 3.389 2.552 -10.438 1.00 95.88 81 THR A CA 1
ATOM 650 C C . THR A 1 81 ? 2.275 3.365 -9.773 1.00 95.88 81 THR A C 1
ATOM 652 O O . THR A 1 81 ? 1.231 2.813 -9.414 1.00 95.88 81 THR A O 1
ATOM 655 N N . GLY A 1 82 ? 2.498 4.667 -9.547 1.00 94.00 82 GLY A N 1
ATOM 656 C CA . GLY A 1 82 ? 1.660 5.498 -8.677 1.00 94.00 82 GLY A CA 1
ATOM 657 C C . GLY A 1 82 ? 1.619 5.026 -7.215 1.00 94.00 82 GLY A C 1
ATOM 658 O O . GLY A 1 82 ? 0.742 5.447 -6.463 1.00 94.00 82 GLY A O 1
ATOM 659 N N . CYS A 1 83 ? 2.526 4.130 -6.817 1.00 96.25 83 CYS A N 1
ATOM 660 C CA . CYS A 1 83 ? 2.608 3.540 -5.483 1.00 96.25 83 CYS A CA 1
ATOM 661 C C . CYS A 1 83 ? 3.805 4.113 -4.711 1.00 96.25 83 CYS A C 1
ATOM 663 O O . CYS A 1 83 ? 4.741 4.639 -5.306 1.00 96.25 83 CYS A O 1
ATOM 665 N N . GLN A 1 84 ? 3.769 4.026 -3.380 1.00 94.00 84 GLN A N 1
ATOM 666 C CA . GLN A 1 84 ? 4.847 4.507 -2.497 1.00 94.00 84 GLN A CA 1
ATOM 667 C C . GLN A 1 84 ? 5.744 3.370 -1.992 1.00 94.00 84 GLN A C 1
ATOM 669 O O . GLN A 1 84 ? 6.784 3.604 -1.372 1.00 94.00 84 GLN A O 1
ATOM 674 N N . TYR A 1 85 ? 5.324 2.127 -2.205 1.00 94.75 85 TYR A N 1
ATOM 675 C CA . TYR A 1 85 ? 6.040 0.949 -1.756 1.00 94.75 85 TYR A CA 1
ATOM 676 C C . TYR A 1 85 ? 5.870 -0.164 -2.773 1.00 94.75 85 TYR A C 1
ATOM 678 O O . TYR A 1 85 ? 4.744 -0.472 -3.156 1.00 94.75 85 TYR A O 1
ATOM 686 N N . GLU A 1 86 ? 6.966 -0.803 -3.162 1.00 96.88 86 GLU A N 1
ATOM 687 C CA . GLU A 1 86 ? 6.955 -1.908 -4.109 1.00 96.88 86 GLU A CA 1
ATOM 688 C C . GLU A 1 86 ? 7.850 -3.028 -3.615 1.00 96.88 86 GLU A C 1
ATOM 690 O O . GLU A 1 86 ? 8.885 -2.805 -2.988 1.00 96.88 86 GLU A O 1
ATOM 695 N N . PHE A 1 87 ? 7.465 -4.254 -3.920 1.00 96.69 87 PHE A N 1
ATOM 696 C CA . PHE A 1 87 ? 8.250 -5.431 -3.610 1.00 96.69 87 PHE A CA 1
ATOM 697 C C . PHE A 1 87 ? 8.018 -6.510 -4.656 1.00 96.69 87 PHE A C 1
ATOM 699 O O . PHE A 1 87 ? 7.020 -6.513 -5.372 1.00 96.69 87 PHE A O 1
ATOM 706 N N . LEU A 1 88 ? 8.961 -7.446 -4.726 1.00 96.88 88 LEU A N 1
ATOM 707 C CA . LEU A 1 88 ? 8.835 -8.610 -5.589 1.00 96.88 88 LEU A CA 1
ATOM 708 C C . LEU A 1 88 ? 8.240 -9.776 -4.803 1.00 96.88 88 LEU A C 1
ATOM 710 O O . LEU A 1 88 ? 8.755 -10.131 -3.738 1.00 96.88 88 LEU A O 1
ATOM 714 N N . TYR A 1 89 ? 7.198 -10.400 -5.344 1.00 95.75 89 TYR A N 1
ATOM 715 C CA . TYR A 1 89 ? 6.559 -11.572 -4.752 1.00 95.75 89 TYR A CA 1
ATOM 716 C C . TYR A 1 89 ? 6.334 -12.641 -5.811 1.00 95.75 89 TYR A C 1
ATOM 718 O O . TYR A 1 89 ? 5.600 -12.428 -6.758 1.00 95.75 89 TYR A O 1
ATOM 726 N N . LYS A 1 90 ? 6.989 -13.800 -5.663 1.00 94.12 90 LYS A N 1
ATOM 727 C CA . LYS A 1 90 ? 6.850 -14.957 -6.574 1.00 94.12 90 LYS A CA 1
ATOM 728 C C . LYS A 1 90 ? 7.056 -14.663 -8.074 1.00 94.12 90 LYS A C 1
ATOM 730 O O . LYS A 1 90 ? 6.678 -15.483 -8.898 1.00 94.12 90 LYS A O 1
ATOM 735 N N . GLY A 1 91 ? 7.757 -13.581 -8.408 1.00 95.00 91 GLY A N 1
ATOM 736 C CA . GLY A 1 91 ? 7.978 -13.161 -9.794 1.00 95.00 91 GLY A CA 1
ATOM 737 C C . GLY A 1 91 ? 7.125 -11.972 -10.222 1.00 95.00 91 GLY A C 1
ATOM 738 O O . GLY A 1 91 ? 7.378 -11.423 -11.285 1.00 95.00 91 GLY A O 1
ATOM 739 N N . ASP A 1 92 ? 6.207 -11.521 -9.376 1.00 97.19 92 ASP A N 1
ATOM 740 C CA . ASP A 1 92 ? 5.343 -10.377 -9.641 1.00 97.19 92 ASP A CA 1
ATOM 741 C C . ASP A 1 92 ? 5.914 -9.107 -9.001 1.00 97.19 92 ASP A C 1
ATOM 743 O O . ASP A 1 92 ? 6.567 -9.158 -7.948 1.00 97.19 92 ASP A O 1
ATOM 747 N N . LEU A 1 93 ? 5.655 -7.960 -9.629 1.00 98.06 93 LEU A N 1
ATOM 748 C CA . LEU A 1 93 ? 5.905 -6.644 -9.053 1.00 98.06 93 LEU A CA 1
ATOM 749 C C . LEU A 1 93 ? 4.626 -6.191 -8.358 1.00 98.06 93 LEU A C 1
ATOM 751 O O . LEU A 1 93 ? 3.642 -5.856 -9.014 1.00 98.06 93 LEU A O 1
ATOM 755 N N . ILE A 1 94 ? 4.653 -6.167 -7.029 1.00 98.25 94 ILE A N 1
ATOM 756 C CA . ILE A 1 94 ? 3.518 -5.744 -6.214 1.00 98.25 94 ILE A CA 1
ATOM 757 C C . ILE A 1 94 ? 3.780 -4.339 -5.690 1.00 98.25 94 ILE A C 1
ATOM 759 O O . ILE A 1 94 ? 4.834 -4.087 -5.106 1.00 98.25 94 ILE A O 1
ATOM 763 N N . GLY A 1 95 ? 2.820 -3.433 -5.861 1.00 97.56 95 GLY A N 1
ATOM 764 C CA . GLY A 1 95 ? 2.866 -2.083 -5.303 1.00 97.56 95 GLY A CA 1
ATOM 765 C C . GLY A 1 95 ? 1.747 -1.819 -4.303 1.00 97.56 95 GLY A C 1
ATOM 766 O O . GLY A 1 95 ? 0.663 -2.389 -4.399 1.00 97.56 95 GLY A O 1
ATOM 767 N N . TYR A 1 96 ? 2.007 -0.938 -3.342 1.00 97.56 96 TYR A N 1
ATOM 768 C CA . TYR A 1 96 ? 1.027 -0.429 -2.391 1.00 97.56 96 TYR A CA 1
ATOM 769 C C . TYR A 1 96 ? 0.889 1.088 -2.511 1.00 97.56 96 TYR A C 1
ATOM 771 O O . TYR A 1 96 ? 1.871 1.833 -2.422 1.00 97.56 96 TYR A O 1
ATOM 779 N N . SER A 1 97 ? -0.352 1.541 -2.663 1.00 96.75 97 SER A N 1
ATOM 780 C CA . SER A 1 97 ? -0.710 2.958 -2.701 1.00 96.75 97 SER A CA 1
ATOM 781 C C . SER A 1 97 ? -1.181 3.415 -1.323 1.00 96.75 97 SER A C 1
ATOM 783 O O . SER A 1 97 ? -2.205 2.952 -0.819 1.00 96.75 97 SER A O 1
ATOM 785 N N . ASN A 1 98 ? -0.454 4.352 -0.710 1.00 94.06 98 ASN A N 1
ATOM 786 C CA . ASN A 1 98 ? -0.808 4.929 0.591 1.00 94.06 98 ASN A CA 1
ATOM 787 C C . ASN A 1 98 ? -2.104 5.747 0.532 1.00 94.06 98 ASN A C 1
ATOM 789 O O . ASN A 1 98 ? -2.832 5.809 1.519 1.00 94.06 98 ASN A O 1
ATOM 793 N N . GLN A 1 99 ? -2.384 6.373 -0.609 1.00 93.56 99 GLN A N 1
ATOM 794 C CA . GLN A 1 99 ? -3.591 7.175 -0.808 1.00 93.56 99 GLN A CA 1
ATOM 795 C C . GLN A 1 99 ? -4.810 6.314 -1.140 1.00 93.56 99 GLN A C 1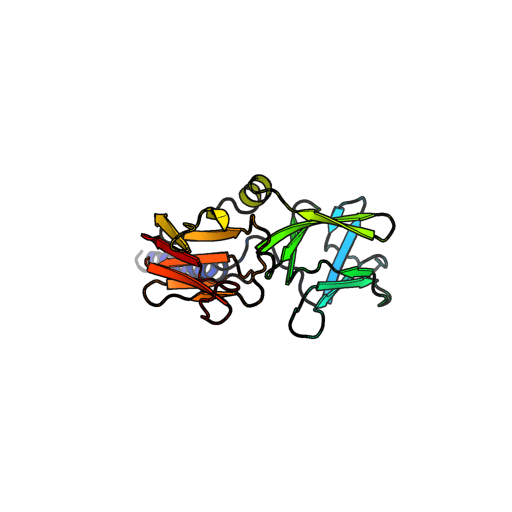
ATOM 797 O O . GLN A 1 99 ? -5.921 6.670 -0.765 1.00 93.56 99 GLN A O 1
ATOM 802 N N . ASP A 1 100 ? -4.618 5.176 -1.806 1.00 96.38 100 ASP A N 1
ATOM 803 C CA . ASP A 1 100 ? -5.740 4.295 -2.119 1.00 96.38 100 ASP A CA 1
ATOM 804 C C . ASP A 1 100 ? -5.969 3.270 -1.013 1.00 96.38 100 ASP A C 1
ATOM 806 O O . ASP A 1 100 ? -7.076 2.767 -0.918 1.00 96.38 100 ASP A O 1
ATOM 810 N N . LEU A 1 101 ? -4.959 2.972 -0.185 1.00 97.56 101 LEU A N 1
ATOM 811 C CA . LEU A 1 101 ? -4.908 1.827 0.737 1.00 97.56 101 LEU A CA 1
ATOM 812 C C . LEU A 1 101 ? -5.201 0.505 0.023 1.00 97.56 101 LEU A C 1
ATOM 814 O O . LEU A 1 101 ? -6.015 -0.301 0.478 1.00 97.56 101 LEU A O 1
ATOM 818 N N . LYS A 1 102 ? -4.556 0.319 -1.131 1.00 97.81 102 LYS A N 1
ATOM 819 C CA . LYS A 1 102 ? -4.741 -0.821 -2.032 1.00 97.81 102 LYS A CA 1
ATOM 820 C C . LYS A 1 102 ? -3.403 -1.398 -2.461 1.00 97.81 102 LYS A C 1
ATOM 822 O O . LYS A 1 102 ? -2.405 -0.679 -2.553 1.00 97.81 102 LYS A O 1
ATOM 827 N N . PHE A 1 103 ? -3.425 -2.695 -2.746 1.00 98.25 103 PHE A N 1
ATOM 828 C CA . PHE A 1 103 ? -2.317 -3.410 -3.360 1.00 98.25 103 PHE A CA 1
ATOM 829 C C . PHE A 1 103 ? -2.614 -3.655 -4.832 1.00 98.25 103 PHE A C 1
ATOM 831 O O . PHE A 1 103 ? -3.748 -3.967 -5.204 1.00 98.25 103 PHE A O 1
ATOM 838 N N . TYR A 1 104 ? -1.578 -3.553 -5.649 1.00 98.50 104 TYR A N 1
ATOM 839 C CA . TYR A 1 104 ? -1.663 -3.748 -7.080 1.00 98.50 104 TYR A CA 1
ATOM 840 C C . TYR A 1 104 ? -0.579 -4.695 -7.568 1.00 98.50 104 TYR A C 1
ATOM 842 O O . TYR A 1 104 ? 0.547 -4.658 -7.081 1.00 98.50 104 TYR A O 1
ATOM 850 N N . ASP A 1 105 ? -0.938 -5.497 -8.554 1.00 98.25 105 ASP A N 1
ATOM 851 C CA . ASP A 1 105 ? -0.052 -6.339 -9.342 1.00 98.25 105 ASP A CA 1
ATOM 852 C C . ASP A 1 105 ? 0.207 -5.664 -10.691 1.00 98.25 105 ASP A C 1
ATOM 854 O O . ASP A 1 105 ? -0.720 -5.135 -11.324 1.00 98.25 105 ASP A O 1
ATOM 858 N N . PHE A 1 106 ? 1.475 -5.633 -11.092 1.00 98.00 106 PHE A N 1
ATOM 859 C CA . PHE A 1 106 ? 1.941 -4.939 -12.278 1.00 98.00 106 PHE A CA 1
ATOM 860 C C . PHE A 1 106 ? 2.532 -5.907 -13.298 1.00 98.00 106 PHE A C 1
ATOM 862 O O . PHE A 1 106 ? 3.531 -6.588 -13.054 1.00 98.00 106 PHE A O 1
ATOM 869 N N . THR A 1 107 ? 1.962 -5.872 -14.498 1.00 95.31 107 THR A N 1
ATOM 870 C CA . THR A 1 107 ? 2.490 -6.566 -15.675 1.00 95.31 107 THR A CA 1
ATOM 871 C C . THR A 1 107 ? 3.015 -5.539 -16.665 1.00 95.31 107 THR A C 1
ATOM 873 O O . THR A 1 107 ? 2.495 -4.427 -16.750 1.00 95.31 107 THR A O 1
ATOM 876 N N . TYR A 1 108 ? 4.068 -5.880 -17.399 1.00 93.81 108 TYR A N 1
ATOM 877 C CA . TYR A 1 108 ? 4.678 -4.972 -18.364 1.00 93.81 108 TYR A CA 1
ATOM 878 C C . TYR A 1 108 ? 4.808 -5.676 -19.707 1.00 93.81 108 TYR A C 1
ATOM 880 O O . TYR A 1 108 ? 5.526 -6.663 -19.825 1.00 93.81 108 TYR A O 1
ATOM 888 N N . ALA A 1 109 ? 4.073 -5.181 -20.697 1.00 90.00 109 ALA A N 1
ATOM 889 C CA . ALA A 1 109 ? 4.008 -5.753 -22.035 1.00 90.00 109 ALA A CA 1
ATOM 890 C C . ALA A 1 109 ? 3.912 -4.622 -23.060 1.00 90.00 109 ALA A C 1
ATOM 892 O O . ALA A 1 109 ? 3.261 -3.611 -22.805 1.00 90.00 109 ALA A O 1
ATOM 893 N N . ASP A 1 110 ? 4.585 -4.779 -24.201 1.00 88.00 110 ASP A N 1
ATOM 894 C CA . ASP A 1 110 ? 4.572 -3.811 -25.308 1.00 88.00 110 ASP A CA 1
ATOM 895 C C . ASP A 1 110 ? 4.912 -2.365 -24.891 1.00 88.00 110 ASP A C 1
ATOM 897 O O . ASP A 1 110 ? 4.373 -1.395 -25.421 1.00 88.00 110 ASP A O 1
ATOM 901 N N . GLY A 1 111 ? 5.812 -2.212 -23.912 1.00 86.38 111 GLY A N 1
ATOM 902 C CA . GLY A 1 111 ? 6.222 -0.904 -23.387 1.00 86.38 111 GLY A CA 1
ATOM 903 C C . GLY A 1 111 ? 5.202 -0.241 -22.455 1.00 86.38 111 GLY A C 1
ATOM 904 O O . GLY A 1 111 ? 5.378 0.918 -22.086 1.00 86.38 111 GLY A O 1
ATOM 905 N N . LEU A 1 112 ? 4.135 -0.948 -22.075 1.00 91.06 112 LEU A N 1
ATOM 906 C CA . LEU A 1 112 ? 3.067 -0.441 -21.223 1.00 91.06 112 LEU A CA 1
ATOM 907 C C . LEU A 1 112 ? 2.993 -1.216 -19.911 1.00 91.06 112 LEU A C 1
ATOM 909 O O . LEU A 1 112 ? 2.953 -2.448 -19.882 1.00 91.06 112 LEU A O 1
ATOM 913 N N . LEU A 1 113 ? 2.914 -0.464 -18.813 1.00 95.69 113 LEU A N 1
ATOM 914 C CA . LEU A 1 113 ? 2.643 -1.012 -17.493 1.00 95.69 113 LEU A CA 1
ATOM 915 C C . LEU A 1 113 ? 1.131 -1.143 -17.296 1.00 95.69 113 LEU A C 1
ATOM 917 O O . LEU A 1 113 ? 0.408 -0.150 -17.209 1.00 95.69 113 LEU A O 1
ATOM 921 N N . ASN A 1 114 ? 0.660 -2.377 -17.191 1.00 95.94 114 ASN A N 1
ATOM 922 C CA . ASN A 1 114 ? -0.709 -2.692 -16.822 1.00 95.94 114 ASN A CA 1
ATOM 923 C C . ASN A 1 114 ? -0.785 -2.941 -15.317 1.00 95.94 114 ASN A C 1
ATOM 925 O O . ASN A 1 114 ? 0.119 -3.521 -14.717 1.00 95.94 114 ASN A O 1
ATOM 929 N N . ARG A 1 115 ? -1.895 -2.520 -14.711 1.00 96.19 115 ARG A N 1
ATOM 930 C CA . ARG A 1 115 ? -2.120 -2.614 -13.269 1.00 96.19 115 ARG A CA 1
ATOM 931 C C . ARG A 1 115 ? -3.429 -3.328 -12.975 1.00 96.19 115 ARG A C 1
ATOM 933 O O . ARG A 1 115 ? -4.463 -2.972 -13.539 1.00 96.19 115 ARG A O 1
ATOM 940 N N . ARG A 1 116 ? -3.399 -4.255 -12.022 1.00 97.50 116 ARG A N 1
ATOM 941 C CA . ARG A 1 116 ? -4.573 -4.951 -11.489 1.00 97.50 116 ARG A CA 1
ATOM 942 C C . ARG A 1 116 ? -4.629 -4.788 -9.976 1.00 97.50 116 ARG A C 1
ATOM 944 O O . ARG A 1 116 ? -3.627 -4.976 -9.301 1.00 97.50 116 ARG A O 1
ATOM 951 N N . GLU A 1 117 ? -5.793 -4.445 -9.437 1.00 98.19 117 GLU A N 1
ATOM 952 C CA . GLU A 1 117 ? -6.015 -4.460 -7.987 1.00 98.19 117 GLU A CA 1
ATOM 953 C C . GLU A 1 117 ? -6.030 -5.904 -7.471 1.00 98.19 117 GLU A C 1
ATOM 955 O O . GLU A 1 117 ? -6.690 -6.771 -8.051 1.00 98.19 117 GLU A O 1
ATOM 960 N N . LEU A 1 118 ? -5.287 -6.164 -6.396 1.00 98.44 118 LEU A N 1
ATOM 961 C CA . LEU A 1 118 ? -5.278 -7.473 -5.754 1.00 98.44 118 LEU A CA 1
ATOM 962 C C . LEU A 1 118 ? -6.549 -7.693 -4.938 1.00 98.44 118 LEU A C 1
ATOM 964 O O . LEU A 1 118 ? -7.021 -6.809 -4.223 1.00 98.44 118 LEU A O 1
ATOM 968 N N . SER A 1 119 ? -7.069 -8.913 -5.002 1.00 98.06 119 SER A N 1
ATOM 969 C CA . SER A 1 119 ? -8.186 -9.344 -4.169 1.00 98.06 119 SER A CA 1
ATOM 970 C C . SER A 1 119 ? -7.781 -9.497 -2.700 1.00 98.06 119 SER A C 1
ATOM 972 O O . SER A 1 119 ? -6.611 -9.677 -2.355 1.00 98.06 119 SER A O 1
ATOM 974 N N . VAL A 1 120 ? -8.781 -9.486 -1.813 1.00 97.81 120 VAL A N 1
ATOM 975 C CA . VAL A 1 120 ? -8.585 -9.718 -0.372 1.00 97.81 120 VAL A CA 1
ATOM 976 C C . VAL A 1 120 ? -7.898 -11.061 -0.109 1.00 97.81 120 VAL A C 1
ATOM 978 O O . VAL A 1 120 ? -7.025 -11.125 0.752 1.00 97.81 120 VAL A O 1
ATOM 981 N N . ASP A 1 121 ? -8.242 -12.107 -0.863 1.00 98.00 121 ASP A N 1
ATOM 982 C CA . ASP A 1 121 ? -7.679 -13.450 -0.686 1.00 98.00 121 ASP A CA 1
ATOM 983 C C . ASP A 1 121 ? -6.201 -13.515 -1.098 1.00 98.00 121 ASP A C 1
ATOM 985 O O . ASP A 1 121 ? -5.386 -14.120 -0.398 1.00 98.00 121 ASP A O 1
ATOM 989 N N . GLU A 1 122 ? -5.822 -12.839 -2.188 1.00 98.19 122 GLU A N 1
ATOM 990 C CA . GLU A 1 122 ? -4.417 -12.705 -2.595 1.00 98.19 122 GLU A CA 1
ATOM 991 C C . GLU A 1 122 ? -3.608 -11.961 -1.523 1.00 98.19 122 GLU A C 1
ATOM 993 O O . GLU A 1 122 ? -2.535 -12.415 -1.120 1.00 98.19 122 GLU A O 1
A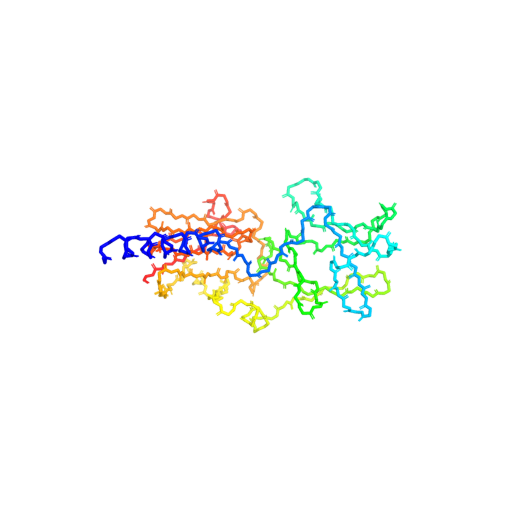TOM 998 N N . ILE A 1 123 ? -4.149 -10.857 -0.996 1.00 97.94 123 ILE A N 1
ATOM 999 C CA . ILE A 1 123 ? -3.513 -10.079 0.076 1.00 97.94 123 ILE A CA 1
ATOM 1000 C C . ILE A 1 123 ? -3.395 -10.922 1.352 1.00 97.94 123 ILE A C 1
ATOM 1002 O O . ILE A 1 123 ? -2.326 -10.956 1.959 1.00 97.94 123 ILE A O 1
ATOM 1006 N N . ALA A 1 124 ? -4.442 -11.650 1.744 1.00 96.88 124 ALA A N 1
ATOM 1007 C CA . ALA A 1 124 ? -4.419 -12.528 2.913 1.00 96.88 124 ALA A CA 1
ATOM 1008 C C . ALA A 1 124 ? -3.384 -13.653 2.760 1.00 96.88 124 ALA A C 1
ATOM 1010 O O . ALA A 1 124 ? -2.669 -13.970 3.710 1.00 96.88 124 ALA A O 1
ATOM 1011 N N . SER A 1 125 ? -3.238 -14.214 1.554 1.00 95.88 125 SER A N 1
ATOM 1012 C CA . SER A 1 125 ? -2.202 -15.210 1.270 1.00 95.88 125 SER A CA 1
ATOM 1013 C C . SER A 1 125 ? -0.786 -14.630 1.340 1.00 95.88 125 SER A C 1
ATOM 1015 O O . SER A 1 125 ? 0.147 -15.362 1.679 1.00 95.88 125 SER A O 1
ATOM 1017 N N . MET A 1 126 ? -0.596 -13.353 0.997 1.00 95.44 126 MET A N 1
ATOM 1018 C CA . MET A 1 126 ? 0.692 -12.666 1.128 1.00 95.44 126 MET A CA 1
ATOM 1019 C C . MET A 1 126 ? 0.978 -12.218 2.565 1.00 95.44 126 MET A C 1
ATOM 1021 O O . MET A 1 126 ? 2.139 -12.156 2.966 1.00 95.44 126 MET A O 1
ATOM 1025 N N . PHE A 1 127 ? -0.047 -11.911 3.352 1.00 95.06 127 PHE A N 1
ATOM 1026 C CA . PHE A 1 127 ? 0.083 -11.393 4.712 1.00 95.06 127 PHE A CA 1
ATOM 1027 C C . PHE A 1 127 ? -0.694 -12.257 5.717 1.00 95.06 127 PHE A C 1
ATOM 1029 O O . PHE A 1 127 ? -1.597 -11.751 6.383 1.00 95.06 127 PHE A O 1
ATOM 1036 N N . PRO A 1 128 ? -0.334 -13.546 5.882 1.00 93.62 128 PRO A N 1
ATOM 1037 C CA . PRO A 1 128 ? -1.127 -14.494 6.671 1.00 93.62 128 PRO A CA 1
ATOM 1038 C C . PRO A 1 128 ? -1.224 -14.129 8.161 1.00 93.62 128 PRO A C 1
ATOM 1040 O O . PRO A 1 128 ? -2.180 -14.508 8.830 1.00 93.62 128 PRO A O 1
ATOM 1043 N N . ASP A 1 129 ? -0.260 -13.362 8.677 1.00 92.75 129 ASP A N 1
ATOM 1044 C CA . ASP A 1 129 ? -0.229 -12.908 10.074 1.00 92.75 129 ASP A CA 1
ATOM 1045 C C . ASP A 1 129 ? -1.001 -11.599 10.317 1.00 92.75 129 ASP A C 1
ATOM 1047 O O . ASP A 1 129 ? -1.025 -11.094 11.444 1.00 92.75 129 ASP A O 1
ATOM 1051 N N . PHE A 1 130 ? -1.568 -10.992 9.271 1.00 95.12 130 PHE A N 1
ATOM 1052 C CA . PHE A 1 130 ? -2.289 -9.729 9.370 1.00 95.12 130 PHE A CA 1
ATOM 1053 C C . PHE A 1 130 ? -3.793 -9.964 9.330 1.00 95.12 130 PHE A C 1
ATOM 1055 O O . PHE A 1 130 ? -4.321 -10.663 8.468 1.00 95.12 130 PHE A O 1
ATOM 1062 N N . LYS A 1 131 ? -4.511 -9.283 10.221 1.00 96.69 131 LYS A N 1
ATOM 1063 C CA . LYS A 1 131 ? -5.957 -9.149 10.097 1.00 96.69 131 LYS A CA 1
ATOM 1064 C C . LYS A 1 131 ? -6.274 -8.053 9.089 1.00 96.69 131 LYS A C 1
ATOM 1066 O O . LYS A 1 131 ? -5.942 -6.891 9.318 1.00 96.69 131 LYS A O 1
ATOM 1071 N N . ILE A 1 132 ? -6.948 -8.410 8.004 1.00 98.12 132 ILE A N 1
ATOM 1072 C CA . ILE A 1 132 ? -7.479 -7.429 7.057 1.00 98.12 132 ILE A CA 1
ATOM 1073 C C . ILE A 1 132 ? -8.778 -6.856 7.629 1.00 98.12 132 ILE A C 1
ATOM 1075 O O . ILE A 1 132 ? -9.643 -7.602 8.084 1.00 98.12 132 ILE A O 1
ATOM 1079 N N . ILE A 1 133 ? -8.885 -5.530 7.629 1.00 98.25 133 ILE A N 1
ATOM 1080 C CA . ILE A 1 133 ? -10.086 -4.778 7.984 1.00 98.25 133 ILE A CA 1
ATOM 1081 C C . ILE A 1 133 ? -10.411 -3.869 6.812 1.00 98.25 133 ILE A C 1
ATOM 1083 O O . ILE A 1 133 ? -9.579 -3.052 6.416 1.00 98.25 133 ILE A O 1
ATOM 1087 N N . LYS A 1 134 ? -11.622 -3.975 6.279 1.00 98.31 134 LYS A N 1
ATOM 1088 C CA . LYS A 1 134 ? -12.061 -3.138 5.169 1.00 98.31 134 LYS A CA 1
ATOM 1089 C C . LYS A 1 134 ? -12.681 -1.830 5.651 1.00 98.31 134 LYS A C 1
ATOM 1091 O O . LYS A 1 134 ? -13.323 -1.781 6.700 1.00 98.31 134 LYS A O 1
ATOM 1096 N N . ILE A 1 135 ? -12.536 -0.767 4.865 1.00 97.62 135 ILE A N 1
ATOM 1097 C CA . ILE A 1 135 ? -13.152 0.540 5.146 1.00 97.62 135 ILE A CA 1
ATOM 1098 C C . ILE A 1 135 ? -14.677 0.423 5.280 1.00 97.62 135 ILE A C 1
ATOM 1100 O O . ILE A 1 135 ? -15.261 1.052 6.165 1.00 97.62 135 ILE A O 1
ATOM 1104 N N . SER A 1 136 ? -15.327 -0.414 4.470 1.00 97.12 136 SER A N 1
ATOM 1105 C CA . SER A 1 136 ? -16.776 -0.640 4.547 1.00 97.12 136 SER A CA 1
ATOM 1106 C C . SER A 1 136 ? -17.258 -1.339 5.829 1.00 97.12 136 SER A C 1
ATOM 1108 O O . SER A 1 136 ? -18.451 -1.299 6.123 1.00 97.12 136 SER A O 1
ATOM 1110 N N . GLU A 1 137 ? -16.369 -1.957 6.619 1.00 98.06 137 GLU A N 1
ATOM 1111 C CA . GLU A 1 137 ? -16.745 -2.604 7.886 1.00 98.06 137 GLU A CA 1
ATOM 1112 C C . GLU A 1 137 ? -17.037 -1.592 9.001 1.00 98.06 137 GLU A C 1
ATOM 1114 O O . GLU A 1 137 ? -17.692 -1.918 9.996 1.00 98.06 137 GLU A O 1
ATOM 1119 N N . PHE A 1 138 ? -16.563 -0.354 8.860 1.00 97.94 138 PHE A N 1
ATOM 1120 C CA . PHE A 1 138 ? -16.844 0.693 9.828 1.00 97.94 138 PHE A CA 1
ATOM 1121 C C . PHE A 1 138 ? -18.314 1.100 9.752 1.00 97.94 138 PHE A C 1
ATOM 1123 O O . PHE A 1 138 ? -18.892 1.285 8.683 1.00 97.94 138 PHE A O 1
ATOM 1130 N N . SER A 1 139 ? -18.930 1.281 10.920 1.00 95.75 139 SER A N 1
ATOM 1131 C CA . SER A 1 139 ? -20.328 1.701 11.010 1.00 95.75 139 SER A CA 1
ATOM 1132 C C . SER A 1 139 ? -20.558 3.016 10.264 1.00 95.75 139 SER A C 1
ATOM 1134 O O . SER A 1 139 ? -19.963 4.026 10.618 1.00 95.75 139 SER A O 1
ATOM 1136 N N . THR A 1 140 ? -21.513 3.054 9.336 1.00 90.62 140 THR A N 1
ATOM 1137 C CA . THR A 1 140 ? -21.869 4.271 8.577 1.00 90.62 140 THR A CA 1
ATOM 1138 C C . THR A 1 140 ? -22.335 5.439 9.450 1.00 90.62 140 THR A C 1
ATOM 1140 O O . THR A 1 140 ? -22.276 6.588 9.027 1.00 90.62 140 THR A O 1
ATOM 1143 N N . ASN A 1 141 ? -22.807 5.155 10.668 1.00 90.12 141 ASN A N 1
ATOM 1144 C CA . ASN A 1 141 ? -23.336 6.164 11.587 1.00 90.12 141 ASN A CA 1
ATOM 1145 C C . ASN A 1 141 ? -22.262 6.746 12.511 1.00 90.12 141 ASN A C 1
ATOM 1147 O O . ASN A 1 141 ? -22.389 7.877 12.966 1.00 90.12 141 ASN A O 1
ATOM 1151 N N . THR A 1 142 ? -21.237 5.959 12.846 1.00 92.81 142 THR A N 1
ATOM 1152 C CA . THR A 1 142 ? -20.242 6.332 13.872 1.00 92.81 142 THR A CA 1
ATOM 1153 C C . THR A 1 142 ? -18.803 6.290 13.372 1.00 92.81 142 THR A C 1
ATOM 1155 O O . THR A 1 142 ? -17.901 6.670 14.112 1.00 92.81 142 THR A O 1
ATOM 1158 N N . ASN A 1 143 ? -18.582 5.779 12.158 1.00 95.62 143 ASN A N 1
ATOM 1159 C CA . ASN A 1 143 ? -17.291 5.398 11.589 1.00 95.62 143 ASN A CA 1
ATOM 1160 C C . ASN A 1 143 ? -16.409 4.637 12.581 1.00 95.62 143 ASN A C 1
ATOM 1162 O O . ASN A 1 143 ? -15.198 4.837 12.645 1.00 95.62 143 ASN A O 1
ATOM 1166 N N . SER A 1 144 ? -17.027 3.775 13.390 1.00 97.44 144 SER A N 1
ATOM 1167 C CA . SER A 1 144 ? -16.330 2.975 14.387 1.00 97.44 144 SER A CA 1
ATOM 1168 C C . SER A 1 144 ? -16.493 1.487 14.117 1.00 97.44 144 SER A C 1
ATOM 1170 O O . SER A 1 144 ? -17.538 1.038 13.636 1.00 97.44 144 SER A O 1
ATOM 1172 N N . LEU A 1 145 ? -15.454 0.726 14.450 1.00 98.31 145 LEU A N 1
ATOM 1173 C CA . LEU A 1 145 ? -15.428 -0.728 14.370 1.00 98.31 145 LEU A CA 1
ATOM 1174 C C . LEU A 1 145 ? -14.820 -1.297 15.653 1.00 98.31 145 LEU A C 1
ATOM 1176 O O . LEU A 1 145 ? -13.747 -0.883 16.092 1.00 98.31 145 LEU A O 1
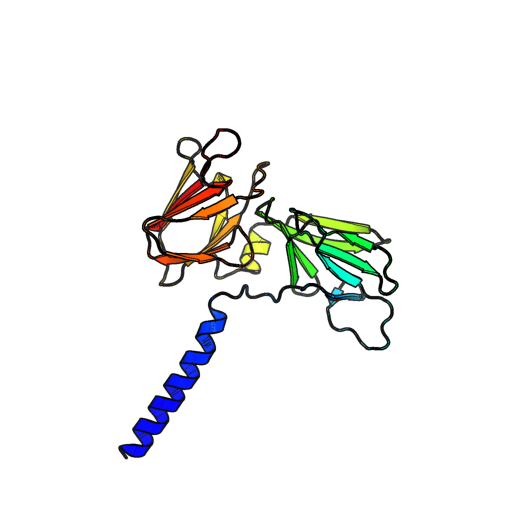ATOM 1180 N N . LYS A 1 146 ? -15.507 -2.260 16.272 1.00 97.94 146 LYS A N 1
ATOM 1181 C CA . LYS A 1 146 ? -15.000 -2.979 17.449 1.00 97.94 146 LYS A CA 1
ATOM 1182 C C . LYS A 1 146 ? -14.257 -4.224 17.000 1.00 97.94 146 LYS A C 1
ATOM 1184 O O . LYS A 1 146 ? -14.832 -5.067 16.322 1.00 97.94 146 LYS A O 1
ATOM 1189 N N . VAL A 1 147 ? -13.015 -4.371 17.447 1.00 96.75 147 VAL A N 1
ATOM 1190 C CA . VAL A 1 147 ? -12.157 -5.501 17.083 1.00 96.75 147 VAL A CA 1
ATOM 1191 C C . VAL A 1 147 ? -11.587 -6.125 18.348 1.00 96.75 147 VAL A C 1
ATOM 1193 O O . VAL A 1 147 ? -11.109 -5.427 19.241 1.00 96.75 147 VAL A O 1
ATOM 1196 N N . LYS A 1 148 ? -11.641 -7.451 18.452 1.00 96.25 148 LYS A N 1
ATOM 1197 C CA . LYS A 1 148 ? -10.985 -8.179 19.541 1.00 96.25 148 LYS A CA 1
ATOM 1198 C C . LYS A 1 148 ? -9.499 -8.318 19.219 1.00 96.25 148 LYS A C 1
ATOM 1200 O O . LYS A 1 148 ? -9.162 -8.791 18.138 1.00 96.25 148 LYS A O 1
ATOM 1205 N N . LYS A 1 149 ? -8.630 -7.916 20.146 1.00 92.75 149 LYS A N 1
ATOM 1206 C CA . LYS A 1 149 ? -7.184 -8.086 20.003 1.00 92.75 149 LYS A CA 1
ATOM 1207 C C . LYS A 1 149 ? -6.804 -9.554 20.177 1.00 92.75 149 LYS A C 1
ATOM 1209 O O . LYS A 1 149 ? -7.158 -10.173 21.183 1.00 92.75 149 LYS A O 1
ATOM 1214 N N . GLU A 1 150 ? -6.017 -10.066 19.243 1.00 90.25 150 GLU A N 1
ATOM 1215 C CA . GLU A 1 150 ? -5.437 -11.407 19.290 1.00 90.25 150 GLU A CA 1
ATOM 1216 C C . GLU A 1 150 ? -3.938 -11.300 19.621 1.00 90.25 150 GLU A C 1
ATOM 1218 O O . GLU A 1 150 ? -3.241 -10.426 19.106 1.00 90.25 150 GLU A O 1
ATOM 1223 N N . GLY A 1 151 ? -3.452 -12.130 20.550 1.00 89.94 151 GLY A N 1
ATOM 1224 C CA . GLY A 1 151 ? -2.039 -12.167 20.950 1.00 89.94 151 GLY A CA 1
ATOM 1225 C C . GLY A 1 151 ? -1.478 -10.874 21.567 1.00 89.94 151 GLY A C 1
ATOM 1226 O O . GLY A 1 151 ? -2.199 -9.922 21.882 1.00 89.94 151 GLY A O 1
ATOM 1227 N N . HIS A 1 152 ? -0.155 -10.839 21.762 1.00 87.75 152 HIS A N 1
ATOM 1228 C CA . HIS A 1 152 ? 0.573 -9.636 22.194 1.00 87.75 152 HIS A CA 1
ATOM 1229 C C . HIS A 1 152 ? 0.757 -8.634 21.048 1.00 87.75 152 HIS A C 1
ATOM 1231 O O . HIS A 1 152 ? 0.532 -7.442 21.236 1.00 87.75 152 HIS A O 1
ATOM 1237 N N . ASN A 1 153 ? 1.064 -9.120 19.848 1.00 91.88 153 ASN A N 1
ATOM 1238 C CA . ASN A 1 153 ? 1.161 -8.326 18.625 1.00 91.88 153 ASN A CA 1
ATOM 1239 C C . ASN A 1 153 ? -0.085 -8.581 17.786 1.00 91.88 153 ASN A C 1
ATOM 1241 O O . ASN A 1 153 ? -0.445 -9.735 17.575 1.00 91.88 153 ASN A O 1
ATOM 1245 N N . PHE A 1 154 ? -0.760 -7.518 17.364 1.00 95.12 154 PHE A N 1
ATOM 1246 C CA . PHE A 1 154 ? -1.973 -7.613 16.564 1.00 95.12 154 PHE A CA 1
ATOM 1247 C C . PHE A 1 154 ? -1.811 -6.748 15.323 1.00 95.12 154 PHE A C 1
ATOM 1249 O O . PHE A 1 154 ? -2.001 -5.532 15.372 1.00 95.12 154 PHE A O 1
ATOM 1256 N N . LYS A 1 155 ? -1.377 -7.393 14.241 1.00 95.44 155 LYS A N 1
ATOM 1257 C CA . LYS A 1 155 ? -1.054 -6.748 12.973 1.00 95.44 155 LYS A CA 1
ATOM 1258 C C . LYS A 1 155 ? -2.330 -6.565 12.159 1.00 95.44 155 LYS A C 1
ATOM 1260 O O . LYS A 1 155 ? -3.099 -7.511 11.999 1.00 95.44 155 LYS A O 1
ATOM 1265 N N . ILE A 1 156 ? -2.559 -5.355 11.666 1.00 96.75 156 ILE A N 1
ATOM 1266 C CA . ILE A 1 156 ? -3.749 -5.003 10.888 1.00 96.75 156 ILE A CA 1
ATOM 1267 C C . ILE A 1 156 ? -3.319 -4.445 9.537 1.00 96.75 156 ILE A C 1
ATOM 1269 O O . ILE A 1 156 ? -2.371 -3.663 9.476 1.00 96.75 156 ILE A O 1
ATOM 1273 N N . ILE A 1 157 ? -4.043 -4.828 8.487 1.00 97.62 157 ILE A N 1
ATOM 1274 C CA . ILE A 1 157 ? -4.090 -4.122 7.204 1.00 97.62 157 ILE A CA 1
ATOM 1275 C C . ILE A 1 157 ? -5.455 -3.445 7.122 1.00 97.62 157 ILE A C 1
ATOM 1277 O O . ILE A 1 157 ? -6.480 -4.125 7.104 1.00 97.62 157 ILE A O 1
ATOM 1281 N N . LEU A 1 158 ? -5.473 -2.118 7.068 1.00 98.12 158 LEU A N 1
ATOM 1282 C CA . LEU A 1 158 ? -6.650 -1.352 6.688 1.00 98.12 158 LEU A CA 1
ATOM 1283 C C . LEU A 1 158 ? -6.710 -1.288 5.159 1.00 98.12 158 LEU A C 1
ATOM 1285 O O . LEU A 1 158 ? -5.830 -0.699 4.536 1.00 98.12 158 LEU A O 1
ATOM 1289 N N . LEU A 1 159 ? -7.728 -1.914 4.572 1.00 98.19 159 LEU A N 1
ATOM 1290 C CA . LEU A 1 159 ? -7.907 -2.039 3.126 1.00 98.19 159 LEU A CA 1
ATOM 1291 C C . LEU A 1 159 ? -9.110 -1.217 2.665 1.00 98.19 159 LEU A C 1
ATOM 1293 O O . LEU A 1 159 ? -10.200 -1.316 3.231 1.00 98.19 159 LEU A O 1
ATOM 1297 N N . ASN A 1 160 ? -8.940 -0.423 1.618 1.00 98.00 160 ASN A N 1
ATOM 1298 C CA . ASN A 1 160 ? -10.032 0.364 1.065 1.00 98.00 160 ASN A CA 1
ATOM 1299 C C . ASN A 1 160 ? -10.793 -0.404 -0.016 1.00 98.00 160 ASN A C 1
ATOM 1301 O O . ASN A 1 160 ? -10.301 -0.587 -1.123 1.00 98.00 160 ASN A O 1
ATOM 1305 N N . ASP A 1 161 ? -12.028 -0.782 0.291 1.00 96.88 161 ASP A N 1
ATOM 1306 C CA . ASP A 1 161 ? -12.983 -1.370 -0.650 1.00 96.88 161 ASP A CA 1
ATOM 1307 C C . ASP A 1 161 ? -14.060 -0.363 -1.093 1.00 96.88 161 ASP A C 1
ATOM 1309 O O . ASP A 1 161 ? -15.188 -0.736 -1.409 1.00 96.88 161 ASP A O 1
ATOM 1313 N N . THR A 1 162 ? -13.721 0.929 -1.085 1.00 94.94 162 THR A N 1
ATOM 1314 C CA . THR A 1 162 ? -14.605 2.044 -1.456 1.00 94.94 162 THR A CA 1
ATOM 1315 C C . THR A 1 162 ? -13.913 2.996 -2.439 1.00 94.94 162 THR A C 1
ATOM 1317 O O . THR A 1 162 ? -12.710 2.892 -2.669 1.00 94.94 162 THR A O 1
ATOM 1320 N N . ASP A 1 163 ? -14.646 3.984 -2.958 1.00 92.75 163 ASP A N 1
ATOM 1321 C CA . ASP A 1 163 ? -14.103 5.027 -3.850 1.00 92.75 163 ASP A CA 1
ATOM 1322 C C . ASP A 1 163 ? -13.418 6.187 -3.098 1.00 92.75 163 ASP A C 1
ATOM 1324 O O . ASP A 1 163 ? -13.141 7.245 -3.665 1.00 92.75 163 ASP A O 1
ATOM 1328 N N . ARG A 1 164 ? -13.185 6.041 -1.787 1.00 93.56 164 ARG A N 1
ATOM 1329 C CA . ARG A 1 164 ? -12.537 7.078 -0.974 1.00 93.56 164 ARG A CA 1
ATOM 1330 C C . ARG A 1 164 ? -11.042 7.157 -1.263 1.00 93.56 164 ARG A C 1
ATOM 1332 O O . ARG A 1 164 ? -10.403 6.150 -1.544 1.00 93.56 164 ARG A O 1
ATOM 1339 N N . ASN A 1 165 ? -10.490 8.356 -1.099 1.00 93.25 165 ASN A N 1
ATOM 1340 C CA . ASN A 1 165 ? -9.056 8.608 -1.111 1.00 93.25 165 ASN A CA 1
ATOM 1341 C C . ASN A 1 165 ? -8.582 8.975 0.305 1.00 93.25 165 ASN A C 1
ATOM 1343 O O . ASN A 1 165 ? -9.262 9.701 1.031 1.00 93.25 165 ASN A O 1
ATOM 1347 N N . PHE A 1 166 ? -7.424 8.449 0.683 1.00 95.31 166 PHE A N 1
ATOM 1348 C CA . PHE A 1 166 ? -6.822 8.515 2.012 1.00 95.31 166 PHE A CA 1
ATOM 1349 C C . PHE A 1 166 ? -5.471 9.229 2.010 1.00 95.31 166 PHE A C 1
ATOM 1351 O O . PHE A 1 166 ? -4.639 9.015 2.895 1.00 95.31 166 PHE A O 1
ATOM 1358 N N . TYR A 1 167 ? -5.231 10.093 1.025 1.00 91.75 167 TYR A N 1
ATOM 1359 C CA . TYR A 1 167 ? -4.064 10.960 1.022 1.00 91.75 167 TYR A CA 1
ATOM 1360 C C . TYR A 1 167 ? -3.958 11.702 2.364 1.00 91.75 167 TYR A C 1
ATOM 1362 O O . TYR A 1 167 ? -4.953 12.205 2.874 1.00 91.75 167 TYR A O 1
ATOM 1370 N N . HIS A 1 168 ? -2.772 11.695 2.978 1.00 92.06 168 HIS A N 1
ATOM 1371 C CA . HIS A 1 168 ? -2.496 12.270 4.306 1.00 92.06 168 HIS A CA 1
ATOM 1372 C C . HIS A 1 168 ? -3.273 11.709 5.510 1.00 92.06 168 HIS A C 1
ATOM 1374 O O . HIS A 1 168 ? -3.210 12.270 6.611 1.00 92.06 168 HIS A O 1
ATOM 1380 N N . TYR A 1 169 ? -3.950 10.574 5.363 1.00 95.88 169 TYR A N 1
ATOM 1381 C CA . TYR A 1 169 ? -4.430 9.854 6.531 1.00 95.88 169 TYR A CA 1
ATOM 1382 C C . TYR A 1 169 ? -3.274 9.207 7.296 1.00 95.88 169 TYR A C 1
ATOM 1384 O O . TYR A 1 169 ? -2.290 8.752 6.717 1.00 95.88 169 TYR A O 1
ATOM 1392 N N . SER A 1 170 ? -3.397 9.151 8.618 1.00 95.62 170 SER A N 1
ATOM 1393 C CA . SER A 1 170 ? -2.466 8.419 9.478 1.00 95.62 170 SER A CA 1
ATOM 1394 C C . SER A 1 170 ? -3.150 7.933 10.751 1.00 95.62 170 SER A C 1
ATOM 1396 O O . SER A 1 170 ? -4.223 8.420 11.128 1.00 95.62 170 SER A O 1
ATOM 1398 N N . PHE A 1 171 ? -2.530 6.949 11.402 1.00 97.00 171 PHE A N 1
ATOM 1399 C CA . PHE A 1 171 ? -2.987 6.436 12.684 1.00 97.00 171 PHE A CA 1
ATOM 1400 C C . PHE A 1 171 ? -2.510 7.308 13.847 1.00 97.00 171 PHE A C 1
ATOM 1402 O O . PHE A 1 171 ? -1.363 7.745 13.908 1.00 97.00 171 PHE A O 1
ATOM 1409 N N . SER A 1 172 ? -3.387 7.485 14.828 1.00 96.75 172 SER A N 1
ATOM 1410 C CA . SER A 1 172 ? -3.097 8.090 16.124 1.00 96.75 172 SER A CA 1
ATOM 1411 C C . SER A 1 172 ? -3.879 7.372 17.226 1.00 96.75 172 SER A C 1
ATOM 1413 O O . SER A 1 172 ? -4.854 6.665 16.967 1.00 96.75 172 SER A O 1
ATOM 1415 N N . SER A 1 173 ? -3.435 7.494 18.476 1.00 96.62 173 SER A N 1
ATOM 1416 C CA . SER A 1 173 ? -4.119 6.894 19.625 1.00 96.62 173 SER A CA 1
ATOM 1417 C C . SER A 1 173 ? -3.750 7.625 20.911 1.00 96.62 173 SER A C 1
ATOM 1419 O O . SER A 1 173 ? -2.572 7.843 21.184 1.00 96.62 173 SER A O 1
ATOM 1421 N N . GLY A 1 174 ? -4.754 7.944 21.733 1.00 94.06 174 GLY A N 1
ATOM 1422 C CA . GLY A 1 174 ? -4.557 8.553 23.054 1.00 94.06 174 GLY A CA 1
ATOM 1423 C C . GLY A 1 174 ? -4.435 7.551 24.209 1.00 94.06 174 GLY A C 1
ATOM 1424 O O . GLY A 1 174 ? -3.948 7.903 25.279 1.00 94.06 174 GLY A O 1
ATOM 1425 N N . ASN A 1 175 ? -4.884 6.302 24.034 1.00 95.88 175 ASN A N 1
ATOM 1426 C CA . ASN A 1 175 ? -4.964 5.321 25.131 1.00 95.88 175 ASN A CA 1
ATOM 1427 C C . ASN A 1 175 ? -4.453 3.904 24.787 1.00 95.88 175 ASN A C 1
ATOM 1429 O O . ASN A 1 175 ? -4.130 3.138 25.705 1.00 95.88 175 ASN A O 1
ATOM 1433 N N . GLY A 1 176 ? -4.319 3.572 23.502 1.00 96.31 176 GLY A N 1
ATOM 1434 C CA . GLY A 1 176 ? -3.621 2.391 22.988 1.00 96.31 176 GLY A CA 1
ATOM 1435 C C . GLY A 1 176 ? -2.159 2.666 22.622 1.00 96.31 176 GLY A C 1
ATOM 1436 O O . GLY A 1 176 ? -1.703 3.809 22.640 1.00 96.31 176 GLY A O 1
ATOM 1437 N N . LYS A 1 177 ? -1.420 1.601 22.292 1.00 96.38 177 LYS A N 1
ATOM 1438 C CA . LYS A 1 177 ? -0.052 1.664 21.746 1.00 96.38 177 LYS A CA 1
ATOM 1439 C C . LYS A 1 177 ? 0.026 0.818 20.485 1.00 96.38 177 LYS A C 1
ATOM 1441 O O . LYS A 1 177 ? -0.505 -0.296 20.457 1.00 96.38 177 LYS A O 1
ATOM 1446 N N . PHE A 1 178 ? 0.691 1.357 19.477 1.00 95.44 178 PHE A N 1
ATOM 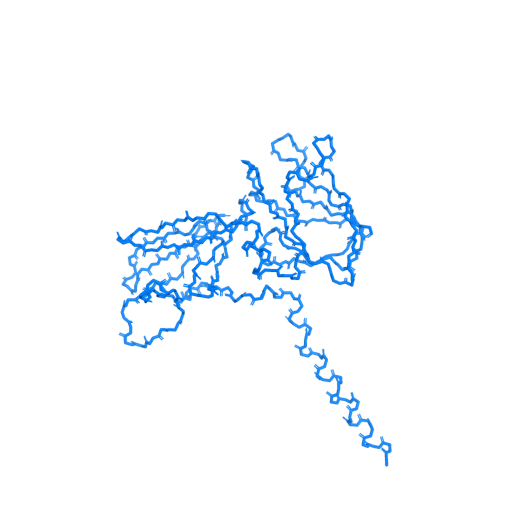1447 C CA . PHE A 1 178 ? 0.918 0.710 18.199 1.00 95.44 178 PHE A CA 1
ATOM 1448 C C . PHE A 1 178 ? 2.240 1.176 17.603 1.00 95.44 178 PHE A C 1
ATOM 1450 O O . PHE A 1 178 ? 2.809 2.183 18.026 1.00 95.44 178 PHE A O 1
ATOM 1457 N N . GLU A 1 179 ? 2.693 0.425 16.619 1.00 94.19 179 GLU A N 1
ATOM 1458 C CA . GLU A 1 179 ? 3.867 0.707 15.816 1.00 94.19 179 GLU A CA 1
ATOM 1459 C C . GLU A 1 179 ? 3.424 0.803 14.350 1.00 94.19 179 GLU A C 1
ATOM 1461 O O . GLU A 1 179 ? 2.557 0.041 13.910 1.00 94.19 179 GLU A O 1
ATOM 1466 N N . ASN A 1 180 ? 3.992 1.754 13.609 1.00 89.50 180 ASN A N 1
ATOM 1467 C CA . ASN A 1 180 ? 3.675 1.959 12.197 1.00 89.50 180 ASN A CA 1
ATOM 1468 C C . ASN A 1 180 ? 4.578 1.102 11.315 1.00 89.50 180 ASN A C 1
ATOM 1470 O O . ASN A 1 180 ? 5.791 1.050 11.531 1.00 89.50 180 ASN A O 1
ATOM 1474 N N . TYR A 1 181 ? 3.991 0.499 10.286 1.00 90.94 181 TYR A N 1
ATOM 1475 C CA . TYR A 1 181 ? 4.753 -0.003 9.150 1.00 90.94 181 TYR A CA 1
ATOM 1476 C C . TYR A 1 181 ? 4.995 1.132 8.135 1.00 90.94 181 TYR A C 1
ATOM 1478 O O . TYR A 1 181 ? 4.335 2.169 8.206 1.00 90.94 181 TYR A O 1
ATOM 1486 N N . PRO A 1 182 ? 5.902 0.953 7.155 1.00 86.38 182 PRO A N 1
ATOM 1487 C CA . PRO A 1 182 ? 6.100 1.931 6.077 1.00 86.38 182 PRO A CA 1
ATOM 1488 C C . PRO A 1 182 ? 4.854 2.196 5.209 1.00 86.38 182 PRO A C 1
ATOM 1490 O O . PRO A 1 182 ? 4.815 3.183 4.482 1.00 86.38 182 PRO A O 1
ATOM 1493 N N . LEU A 1 183 ? 3.854 1.311 5.265 1.00 91.44 183 LEU A N 1
ATOM 1494 C CA . LEU A 1 183 ? 2.603 1.396 4.514 1.00 91.44 183 LEU A CA 1
ATOM 1495 C C . LEU A 1 183 ? 1.537 2.003 5.427 1.00 91.44 183 LEU A C 1
ATOM 1497 O O . LEU A 1 183 ? 1.240 1.435 6.477 1.00 91.44 183 LEU A O 1
ATOM 1501 N N . THR A 1 184 ? 0.928 3.115 5.013 1.00 92.25 184 THR A N 1
ATOM 1502 C CA . THR A 1 184 ? 0.019 3.931 5.844 1.00 92.25 184 THR A CA 1
ATOM 1503 C C . THR A 1 184 ? -1.138 3.147 6.474 1.00 92.25 184 THR A C 1
ATOM 1505 O O . THR A 1 184 ? -1.564 3.458 7.585 1.00 92.25 184 THR A O 1
ATOM 1508 N N . GLY A 1 185 ? -1.653 2.126 5.783 1.00 95.12 185 GLY A N 1
ATOM 1509 C CA . GLY A 1 185 ? -2.768 1.300 6.255 1.00 95.12 185 GLY A CA 1
ATOM 1510 C C . GLY A 1 185 ? -2.361 0.175 7.206 1.00 95.12 185 GLY A C 1
ATOM 1511 O O . GLY A 1 185 ? -3.228 -0.566 7.660 1.00 95.12 185 GLY A O 1
ATOM 1512 N N . LEU A 1 186 ? -1.069 0.002 7.498 1.00 96.19 186 LEU A N 1
ATOM 1513 C CA . LEU A 1 186 ? -0.560 -1.129 8.265 1.00 96.19 186 LEU A CA 1
ATOM 1514 C C . LEU A 1 186 ? -0.039 -0.687 9.634 1.00 96.19 186 LEU A C 1
ATOM 1516 O O . LEU A 1 186 ? 0.850 0.158 9.740 1.00 96.19 186 LEU A O 1
ATOM 1520 N N . ILE A 1 187 ? -0.521 -1.345 10.691 1.00 95.88 187 ILE A N 1
ATOM 1521 C CA . ILE A 1 187 ? -0.067 -1.116 12.072 1.00 95.88 187 ILE A CA 1
ATOM 1522 C C . ILE A 1 187 ? 0.097 -2.424 12.845 1.00 95.88 187 ILE A C 1
ATOM 1524 O O . ILE A 1 187 ? -0.635 -3.390 12.622 1.00 95.88 187 ILE A O 1
ATOM 1528 N N . ASN A 1 188 ? 1.026 -2.443 13.801 1.00 95.88 188 ASN A N 1
ATOM 1529 C CA . ASN A 1 188 ? 1.111 -3.480 14.829 1.00 95.88 188 ASN A CA 1
ATOM 1530 C C . ASN A 1 188 ? 0.592 -2.931 16.160 1.00 95.88 188 ASN A C 1
ATOM 1532 O O . ASN A 1 188 ? 1.215 -2.064 16.771 1.00 95.88 188 ASN A O 1
ATOM 1536 N N . ILE A 1 189 ? -0.542 -3.440 16.640 1.00 96.19 189 ILE A N 1
ATOM 1537 C CA . ILE A 1 189 ? -1.130 -3.021 17.912 1.00 96.19 189 ILE A CA 1
ATOM 1538 C C . ILE A 1 189 ? -0.562 -3.859 19.059 1.00 96.19 189 ILE A C 1
ATOM 1540 O O . ILE A 1 189 ? -0.824 -5.061 19.170 1.00 96.19 189 ILE A O 1
ATOM 1544 N N . THR A 1 190 ? 0.138 -3.193 19.977 1.00 95.62 190 THR A N 1
ATOM 1545 C CA . THR A 1 190 ? 0.773 -3.808 21.154 1.00 95.62 190 THR A CA 1
ATOM 1546 C C . THR A 1 190 ? -0.038 -3.601 22.434 1.00 95.62 190 THR A C 1
ATOM 1548 O O . THR A 1 190 ? -0.018 -4.443 23.330 1.00 95.62 190 THR A O 1
ATOM 1551 N N . LYS A 1 191 ? -0.851 -2.537 22.518 1.00 96.12 191 LYS A N 1
ATOM 1552 C CA . LYS A 1 191 ? -1.761 -2.288 23.652 1.00 96.12 191 LYS A CA 1
ATOM 1553 C C . LYS A 1 191 ? -3.148 -1.886 23.163 1.00 96.12 191 LYS A C 1
ATOM 1555 O O . LYS A 1 191 ? -3.263 -0.945 22.394 1.00 96.12 191 LYS A O 1
ATOM 1560 N N . LYS A 1 192 ? -4.186 -2.549 23.684 1.00 97.81 192 LYS A N 1
ATOM 1561 C CA . LYS A 1 192 ? -5.615 -2.246 23.456 1.00 97.81 192 LYS A CA 1
ATOM 1562 C C . LYS A 1 192 ? -5.942 -0.766 23.677 1.00 97.81 192 LYS A C 1
ATOM 1564 O O . LYS A 1 192 ? -5.329 -0.118 24.524 1.00 97.81 192 LYS A O 1
ATOM 1569 N N . GLY A 1 193 ? -6.938 -0.262 22.958 1.00 97.44 193 GLY A N 1
ATOM 1570 C CA . GLY A 1 193 ? -7.325 1.142 22.997 1.00 97.44 193 GLY A CA 1
ATOM 1571 C C . GLY A 1 193 ? -8.162 1.555 21.793 1.00 97.44 193 GLY A C 1
ATOM 1572 O O . GLY A 1 193 ? -8.696 0.721 21.063 1.00 97.44 193 GLY A O 1
ATOM 1573 N N . MET A 1 194 ? -8.280 2.863 21.620 1.00 97.94 194 MET A N 1
ATOM 1574 C CA . MET A 1 194 ? -8.922 3.516 20.493 1.00 97.94 194 MET A CA 1
ATOM 1575 C C . MET A 1 194 ? -7.841 4.023 19.543 1.00 97.94 194 MET A C 1
ATOM 1577 O O . MET A 1 194 ? -6.987 4.810 19.947 1.00 97.94 194 MET A O 1
ATOM 1581 N N . PHE A 1 195 ? -7.909 3.583 18.292 1.00 98.00 195 PHE A N 1
ATOM 1582 C CA . PHE A 1 195 ? -7.009 4.010 17.229 1.00 98.00 195 PHE A CA 1
ATOM 1583 C C . PHE A 1 195 ? -7.819 4.783 16.204 1.00 98.00 195 PHE A C 1
ATOM 1585 O O . PHE A 1 195 ? -8.811 4.279 15.680 1.00 98.00 195 PHE A O 1
ATOM 1592 N N . GLN A 1 196 ? -7.409 6.015 15.955 1.00 97.50 196 GLN A N 1
ATOM 1593 C CA . GLN A 1 196 ? -8.024 6.909 14.994 1.00 97.50 196 GLN A CA 1
ATOM 1594 C C . GLN A 1 196 ? -7.178 6.916 13.730 1.00 97.50 196 GLN A C 1
ATOM 1596 O O . GLN A 1 196 ? -5.986 7.205 13.791 1.00 97.50 196 GLN A O 1
ATOM 1601 N N . PHE A 1 197 ? -7.808 6.640 12.597 1.00 97.94 197 PHE A N 1
ATOM 1602 C CA . PHE A 1 197 ? -7.241 6.836 11.274 1.00 97.94 197 PHE A CA 1
ATOM 1603 C C . PHE A 1 197 ? -7.904 8.059 10.636 1.00 97.94 197 PHE A C 1
ATOM 1605 O O . PHE A 1 197 ? -9.120 8.077 10.428 1.00 97.94 197 PHE A O 1
ATOM 1612 N N . SER A 1 198 ? -7.130 9.122 10.411 1.00 96.69 198 SER A N 1
ATOM 1613 C CA . SER A 1 198 ? -7.675 10.442 10.054 1.00 96.69 198 SER A CA 1
ATOM 1614 C C . SER A 1 198 ? -6.711 11.291 9.234 1.00 96.69 198 SER A C 1
ATOM 1616 O O . SER A 1 198 ? -5.500 11.208 9.440 1.00 96.69 198 SER A O 1
ATOM 1618 N N . HIS A 1 199 ? -7.263 12.174 8.403 1.00 95.25 199 HIS A N 1
ATOM 1619 C CA . HIS A 1 199 ? -6.544 13.213 7.665 1.00 95.25 199 HIS A CA 1
ATOM 1620 C C . HIS A 1 199 ? -6.132 14.361 8.594 1.00 95.25 199 HIS A C 1
ATOM 1622 O O . HIS A 1 199 ? -6.979 15.162 8.971 1.00 95.25 199 HIS A O 1
ATOM 1628 N N . PHE A 1 200 ? -4.863 14.436 9.005 1.00 90.50 200 PHE A N 1
ATOM 1629 C CA . PHE A 1 200 ? -4.348 15.480 9.918 1.00 90.50 200 PHE A CA 1
ATOM 1630 C C . PHE A 1 200 ? -5.169 15.716 11.206 1.00 90.50 200 PHE A C 1
ATOM 1632 O O . PHE A 1 200 ? -5.102 16.782 11.809 1.00 90.50 200 PHE A O 1
ATOM 1639 N N . GLY A 1 201 ? -5.940 14.721 11.653 1.00 86.94 201 GLY A N 1
ATOM 1640 C CA . GLY A 1 201 ? -6.847 14.866 12.793 1.00 86.94 201 GLY A CA 1
ATOM 1641 C C . GLY A 1 201 ? -8.190 15.535 12.472 1.00 86.94 201 GLY A C 1
ATOM 1642 O O . GLY A 1 201 ? -9.023 15.637 13.365 1.00 86.94 201 GLY A O 1
ATOM 1643 N N . ASP A 1 202 ? -8.467 15.909 11.224 1.00 88.94 202 ASP A N 1
ATOM 1644 C CA . ASP A 1 202 ? -9.739 16.510 10.815 1.00 88.94 202 ASP A CA 1
ATOM 1645 C C . ASP A 1 202 ? -10.864 15.477 10.744 1.00 88.94 202 ASP A C 1
ATOM 1647 O O . ASP A 1 202 ? -10.665 14.364 10.255 1.00 88.94 202 ASP A O 1
ATOM 1651 N N . ASN A 1 203 ? -12.059 15.862 11.208 1.00 92.00 203 ASN A N 1
ATOM 1652 C CA . ASN A 1 203 ? -13.283 15.067 11.096 1.00 92.00 203 ASN A CA 1
ATOM 1653 C C . ASN A 1 203 ? -14.347 15.841 10.316 1.00 92.00 203 ASN A C 1
ATOM 1655 O O . ASN A 1 203 ? -15.143 16.589 10.886 1.00 92.00 203 ASN A O 1
ATOM 1659 N N . THR A 1 204 ? -14.353 15.676 8.999 1.00 90.81 204 THR A N 1
ATOM 1660 C CA . THR A 1 204 ? -15.333 16.314 8.112 1.00 90.81 204 THR A CA 1
ATOM 1661 C C . THR A 1 204 ? -16.085 15.266 7.299 1.00 90.81 204 THR A C 1
ATOM 1663 O O . THR A 1 204 ? -15.727 14.093 7.280 1.00 90.81 204 THR A O 1
ATOM 1666 N N . LYS A 1 205 ? -17.138 15.673 6.580 1.00 87.06 205 LYS A N 1
ATOM 1667 C CA . LYS A 1 205 ? -17.860 14.765 5.670 1.00 87.06 205 LYS A CA 1
ATOM 1668 C C . LYS A 1 205 ? -16.938 14.163 4.599 1.00 87.06 205 LYS A C 1
ATOM 1670 O O . LYS A 1 205 ? -17.091 12.994 4.242 1.00 87.06 205 LYS A O 1
ATOM 1675 N N . ASN A 1 206 ? -16.006 14.971 4.096 1.00 87.88 206 ASN A N 1
ATOM 1676 C CA . ASN A 1 206 ? -15.071 14.569 3.048 1.00 87.88 206 ASN A CA 1
ATOM 1677 C C . ASN A 1 206 ? -13.911 13.765 3.636 1.00 87.88 206 ASN A C 1
ATOM 1679 O O . ASN A 1 206 ? -13.557 12.732 3.076 1.00 87.88 206 ASN A O 1
ATOM 1683 N N . ASN A 1 207 ? -13.429 14.181 4.810 1.00 92.12 207 ASN A N 1
ATOM 1684 C CA . ASN A 1 207 ? -12.351 13.524 5.536 1.00 92.12 207 ASN A CA 1
ATOM 1685 C C . ASN A 1 207 ? -12.847 13.014 6.902 1.00 92.12 207 ASN A C 1
ATOM 1687 O O . ASN A 1 207 ? -12.552 13.638 7.925 1.00 92.12 207 ASN A O 1
ATOM 1691 N N . PRO A 1 208 ? -13.656 11.939 6.956 1.00 93.94 208 PRO A N 1
ATOM 1692 C CA . PRO A 1 208 ? -14.134 11.412 8.225 1.00 93.94 208 PRO A CA 1
ATOM 1693 C C . PRO A 1 208 ? -13.017 10.680 8.965 1.00 93.94 208 PRO A C 1
ATOM 1695 O O . PRO A 1 208 ? -12.107 10.115 8.350 1.00 93.94 208 PRO A O 1
ATOM 1698 N N . TRP A 1 209 ? -13.131 10.627 10.288 1.00 96.06 209 TRP A N 1
ATOM 1699 C CA . TRP A 1 209 ? -12.351 9.693 11.097 1.00 96.06 209 TRP A CA 1
ATOM 1700 C C . TRP A 1 209 ? -12.832 8.262 10.907 1.00 96.06 209 TRP A C 1
ATOM 1702 O O . TRP A 1 209 ? -14.034 8.029 10.825 1.00 96.06 209 TRP A O 1
ATOM 1712 N N . PHE A 1 210 ? -11.901 7.312 10.962 1.00 97.75 210 PHE A N 1
ATOM 1713 C CA . PHE A 1 210 ? -12.185 5.889 11.125 1.00 97.75 210 PHE A CA 1
ATOM 1714 C C . PHE A 1 210 ? -11.617 5.419 12.464 1.00 97.75 210 PHE A C 1
ATOM 1716 O O . PHE A 1 210 ? -10.422 5.551 12.727 1.00 97.75 210 PHE A O 1
ATOM 1723 N N . ILE A 1 211 ? -12.481 4.908 13.340 1.00 97.94 211 ILE A N 1
ATOM 1724 C CA . ILE A 1 211 ? -12.150 4.607 14.735 1.00 97.94 211 ILE A CA 1
ATOM 1725 C C . ILE A 1 211 ? -12.147 3.096 14.968 1.00 97.94 211 ILE A C 1
ATOM 1727 O O . ILE A 1 211 ? -13.193 2.448 15.019 1.00 97.94 211 ILE A O 1
ATOM 1731 N N . LEU A 1 212 ? -10.965 2.530 15.188 1.00 98.06 212 LEU A N 1
ATOM 1732 C CA . LEU A 1 212 ? -10.795 1.147 15.622 1.00 98.06 212 LEU A CA 1
ATOM 1733 C C . LEU A 1 212 ? -10.823 1.073 17.151 1.00 98.06 212 LEU A C 1
ATOM 1735 O O . LEU A 1 212 ? -9.936 1.570 17.844 1.00 98.06 212 LEU A O 1
ATOM 1739 N N . LEU A 1 213 ? -11.845 0.413 17.690 1.00 97.81 213 LEU A N 1
ATOM 1740 C CA . LEU A 1 213 ? -12.006 0.132 19.113 1.00 97.81 213 LEU A CA 1
ATOM 1741 C C . LEU A 1 213 ? -11.472 -1.270 19.413 1.00 97.81 213 LEU A C 1
ATOM 1743 O O . LEU A 1 213 ? -12.213 -2.256 19.346 1.00 97.81 213 LEU A O 1
ATOM 1747 N N . VAL A 1 214 ? -10.189 -1.357 19.755 1.00 97.31 214 VAL A N 1
ATOM 1748 C CA . VAL A 1 214 ? -9.495 -2.631 19.970 1.00 97.31 214 VAL A CA 1
ATOM 1749 C C . VAL A 1 214 ? -9.561 -3.036 21.437 1.00 97.31 214 VAL A C 1
ATOM 1751 O O . VAL A 1 214 ? -9.056 -2.330 22.314 1.00 97.31 214 VAL A O 1
ATOM 1754 N N . ARG A 1 215 ? -10.197 -4.181 21.698 1.00 92.44 215 ARG A N 1
ATOM 1755 C CA . ARG A 1 215 ? -10.568 -4.665 23.037 1.00 92.44 215 ARG A CA 1
ATOM 1756 C C . ARG A 1 215 ? -9.960 -6.001 23.413 1.00 92.44 215 ARG A C 1
ATOM 1758 O O . ARG A 1 215 ? -9.428 -6.726 22.549 1.00 92.44 215 ARG A O 1
#